Protein AF-A0A8J1LUS9-F1 (afdb_monomer)

Mean predicted aligned error: 12.95 Å

Structure (mmCIF, N/CA/C/O backbone):
data_AF-A0A8J1LUS9-F1
#
_entry.id   AF-A0A8J1LUS9-F1
#
loop_
_atom_site.group_PDB
_atom_site.id
_atom_site.type_symbol
_atom_site.label_atom_id
_atom_site.label_alt_id
_atom_site.label_comp_id
_atom_site.label_asym_id
_atom_site.label_entity_id
_atom_site.label_seq_id
_atom_site.pdbx_PDB_ins_code
_atom_site.Cartn_x
_atom_site.Cartn_y
_atom_site.Cartn_z
_atom_site.occupancy
_atom_site.B_iso_or_equiv
_atom_site.auth_seq_id
_atom_site.auth_comp_id
_atom_site.auth_asym_id
_atom_site.auth_atom_id
_atom_site.pdbx_PDB_model_num
ATOM 1 N N . MET A 1 1 ? -29.882 6.791 14.344 1.00 59.69 1 MET A N 1
ATOM 2 C CA . MET A 1 1 ? -29.012 5.901 15.148 1.00 59.69 1 MET A CA 1
ATOM 3 C C . MET A 1 1 ? -28.364 4.807 14.299 1.00 59.69 1 MET A C 1
ATOM 5 O O . MET A 1 1 ? -27.182 4.549 14.488 1.00 59.69 1 MET A O 1
ATOM 9 N N . ASP A 1 2 ? -29.056 4.250 13.299 1.00 71.81 2 ASP A N 1
ATOM 10 C CA . ASP A 1 2 ? -28.540 3.133 12.481 1.00 71.81 2 ASP A CA 1
ATOM 11 C C . ASP A 1 2 ? -27.271 3.409 11.671 1.00 71.81 2 ASP A C 1
ATOM 13 O O . ASP A 1 2 ? -26.492 2.497 11.416 1.00 71.81 2 ASP A O 1
ATOM 17 N N . ALA A 1 3 ? -27.039 4.645 11.221 1.00 77.94 3 ALA A N 1
ATOM 18 C CA . ALA A 1 3 ? -25.811 4.977 10.493 1.00 77.94 3 ALA A CA 1
ATOM 19 C C . ALA A 1 3 ? -24.575 4.925 11.409 1.00 77.94 3 ALA A C 1
ATOM 21 O O . ALA A 1 3 ? -23.560 4.349 11.032 1.00 77.94 3 ALA A O 1
ATOM 22 N N . THR A 1 4 ? -24.683 5.469 12.625 1.00 80.12 4 THR A N 1
ATOM 23 C CA . THR A 1 4 ? -23.595 5.492 13.613 1.00 80.12 4 THR A CA 1
ATOM 24 C C . THR A 1 4 ? -23.263 4.090 14.110 1.00 80.12 4 THR A C 1
ATOM 26 O O . THR A 1 4 ? -22.091 3.738 14.168 1.00 80.12 4 THR A O 1
ATOM 29 N N . LYS A 1 5 ? -24.285 3.267 14.395 1.00 80.81 5 LYS A N 1
ATOM 30 C CA . LYS A 1 5 ? -24.093 1.868 14.797 1.00 80.81 5 LYS A CA 1
ATOM 31 C C . LYS A 1 5 ? -23.415 1.055 13.691 1.00 80.81 5 LYS A C 1
ATOM 33 O O . LYS A 1 5 ? -22.387 0.448 13.938 1.00 80.81 5 LYS A O 1
ATOM 38 N N . ARG A 1 6 ? -23.904 1.141 12.447 1.00 85.19 6 ARG A N 1
ATOM 39 C CA . ARG A 1 6 ? -23.271 0.457 11.303 1.00 85.19 6 ARG A CA 1
ATOM 40 C C . ARG A 1 6 ? -21.826 0.895 11.072 1.00 85.19 6 ARG A C 1
ATOM 42 O O . ARG A 1 6 ? -20.990 0.066 10.730 1.00 85.19 6 ARG A O 1
ATOM 49 N N . ALA A 1 7 ? -21.532 2.186 11.234 1.00 83.25 7 ALA A N 1
ATOM 50 C CA . ALA A 1 7 ? -20.167 2.690 11.127 1.00 83.25 7 ALA A CA 1
ATOM 51 C C . ALA A 1 7 ? -19.270 2.125 12.239 1.00 83.25 7 ALA A C 1
ATOM 53 O O . ALA A 1 7 ? -18.147 1.720 11.957 1.00 83.25 7 ALA A O 1
ATOM 54 N N . TRP A 1 8 ? -19.777 2.058 13.473 1.00 84.62 8 TRP A N 1
ATOM 55 C CA . TRP A 1 8 ? -19.078 1.443 14.599 1.00 84.62 8 TRP A CA 1
ATOM 56 C C . TRP A 1 8 ? -18.818 -0.049 14.369 1.00 84.62 8 TRP A C 1
ATOM 58 O O . TRP A 1 8 ? -17.677 -0.487 14.472 1.00 84.62 8 TRP A O 1
ATOM 68 N N . ASP A 1 9 ? -19.832 -0.805 13.947 1.00 84.69 9 ASP A N 1
ATOM 69 C CA . ASP A 1 9 ? -19.708 -2.237 13.655 1.00 84.69 9 ASP A CA 1
ATOM 70 C C . ASP A 1 9 ? -18.669 -2.495 12.547 1.00 84.69 9 ASP A C 1
ATOM 72 O O . ASP A 1 9 ? -17.824 -3.383 12.669 1.00 84.69 9 ASP A O 1
ATOM 76 N N . ALA A 1 10 ? -18.667 -1.670 11.492 1.00 85.88 10 ALA A N 1
ATOM 77 C CA . ALA A 1 10 ? -17.653 -1.724 10.440 1.00 85.88 10 ALA A CA 1
ATOM 78 C C . ALA A 1 10 ? -16.244 -1.416 10.964 1.00 85.88 10 ALA A C 1
ATOM 80 O O . ALA A 1 10 ? -15.292 -2.071 10.544 1.00 85.88 10 ALA A O 1
ATOM 81 N N . ILE A 1 11 ? -16.094 -0.447 11.871 1.00 84.25 11 ILE A N 1
ATOM 82 C CA . ILE A 1 11 ? -14.807 -0.126 12.500 1.00 84.25 11 ILE A CA 1
ATOM 83 C C . ILE A 1 11 ? -14.311 -1.311 13.327 1.00 84.25 11 ILE A C 1
ATOM 85 O O . ILE A 1 11 ? -13.177 -1.731 13.124 1.00 84.25 11 ILE A O 1
ATOM 89 N N . VAL A 1 12 ? -15.151 -1.875 14.197 1.00 83.44 12 VAL A N 1
ATOM 90 C CA . VAL A 1 12 ? -14.809 -3.022 15.054 1.00 83.44 12 VAL A CA 1
ATOM 91 C C . VAL A 1 12 ? -14.412 -4.233 14.212 1.00 83.44 12 VAL A C 1
ATOM 93 O O . VAL A 1 12 ? -13.380 -4.856 14.462 1.00 83.44 12 VAL A O 1
ATOM 96 N N . GLN A 1 13 ? -15.176 -4.532 13.158 1.00 83.94 13 GLN A N 1
ATOM 97 C CA . GLN A 1 13 ? -14.844 -5.608 12.224 1.00 83.94 13 GLN A CA 1
ATOM 98 C C . GLN A 1 13 ? -13.511 -5.349 11.509 1.00 83.94 13 GLN A C 1
ATOM 100 O O . GLN A 1 13 ? -12.717 -6.269 11.304 1.00 83.94 13 GLN A O 1
ATOM 105 N N . PHE A 1 14 ? -13.269 -4.102 11.112 1.00 79.06 14 PHE A N 1
ATOM 106 C CA . PHE A 1 14 ? -12.084 -3.706 10.365 1.00 79.06 14 PHE A CA 1
ATOM 107 C C . PHE A 1 14 ? -10.811 -3.724 11.221 1.00 79.06 14 PHE A C 1
ATOM 109 O O . PHE A 1 14 ? -9.775 -4.186 10.746 1.00 79.06 14 PHE A O 1
ATOM 116 N N . THR A 1 15 ? -10.877 -3.266 12.472 1.00 77.00 15 THR A N 1
ATOM 117 C CA . THR A 1 15 ? -9.743 -3.266 13.412 1.00 77.00 15 THR A CA 1
ATOM 118 C C . THR A 1 15 ? -9.582 -4.589 14.157 1.00 77.00 15 THR A C 1
ATOM 120 O O . THR A 1 15 ? -8.563 -4.783 14.813 1.00 77.00 15 THR A O 1
ATOM 123 N N . LYS A 1 16 ? -10.565 -5.499 14.062 1.00 78.81 16 LYS A N 1
ATOM 124 C CA . LYS A 1 16 ? -10.665 -6.720 14.882 1.00 78.81 16 LYS A CA 1
ATOM 125 C C . LYS A 1 16 ? -10.553 -6.424 16.382 1.00 78.81 16 LYS A C 1
ATOM 127 O O . LYS A 1 16 ? -10.016 -7.234 17.134 1.00 78.81 16 LYS A O 1
ATOM 132 N N . ALA A 1 17 ? -11.007 -5.246 16.798 1.00 76.06 17 ALA A N 1
ATOM 133 C CA . ALA A 1 17 ? -10.900 -4.828 18.181 1.00 76.06 17 ALA A CA 1
ATOM 134 C C . ALA A 1 17 ? -11.888 -5.609 19.054 1.00 76.06 17 ALA A C 1
ATOM 136 O O . ALA A 1 17 ? -13.049 -5.787 18.681 1.00 76.06 17 ALA A O 1
ATOM 137 N N . ASP A 1 18 ? -11.433 -6.051 20.224 1.00 80.38 18 ASP A N 1
ATOM 138 C CA . ASP A 1 18 ? -12.325 -6.587 21.242 1.00 80.38 18 ASP A CA 1
ATOM 139 C C . ASP A 1 18 ? -13.003 -5.420 21.966 1.00 80.38 18 ASP A C 1
ATOM 141 O O . ASP A 1 18 ? -12.367 -4.648 22.672 1.00 80.38 18 ASP A O 1
ATOM 145 N N . VAL A 1 19 ? -14.305 -5.258 21.748 1.00 79.12 19 VAL A N 1
ATOM 146 C CA . VAL A 1 19 ? -15.121 -4.223 22.405 1.00 79.12 19 VAL A CA 1
ATOM 147 C C . VAL A 1 19 ? -15.983 -4.796 23.526 1.00 79.12 19 VAL A C 1
ATOM 149 O O . VAL A 1 19 ? -16.775 -4.073 24.123 1.00 79.12 19 VAL A O 1
ATOM 152 N N . THR A 1 20 ? -15.865 -6.094 23.826 1.00 79.19 20 THR A N 1
ATOM 153 C CA . THR A 1 20 ? -16.731 -6.754 24.813 1.00 79.19 20 THR A CA 1
ATOM 154 C C . THR A 1 20 ? -16.517 -6.224 26.227 1.00 79.19 20 THR A C 1
ATOM 156 O O . THR A 1 20 ? -17.469 -6.176 27.002 1.00 79.19 20 THR A O 1
ATOM 159 N N . LEU A 1 21 ? -15.303 -5.774 26.555 1.00 83.31 21 LEU A N 1
ATOM 160 C CA . LEU A 1 21 ? -14.929 -5.221 27.860 1.00 83.31 21 LEU A CA 1
ATOM 161 C C . LEU A 1 21 ? -14.535 -3.736 27.780 1.00 83.31 21 LEU A C 1
ATOM 163 O O . LEU A 1 21 ? -13.708 -3.267 28.566 1.00 83.31 21 LEU A O 1
ATOM 167 N N . SER A 1 22 ? -15.124 -2.984 26.843 1.00 85.62 22 SER A N 1
ATOM 168 C CA . SER A 1 22 ? -14.885 -1.540 26.760 1.00 85.62 22 SER A CA 1
ATOM 169 C C . SER A 1 22 ? -15.506 -0.801 27.963 1.00 85.62 22 SER A C 1
ATOM 171 O O . SER A 1 22 ? -16.661 -1.081 28.310 1.00 85.62 22 SER A O 1
ATOM 173 N N . PRO A 1 23 ? -14.797 0.168 28.582 1.00 84.62 23 PRO A N 1
ATOM 174 C CA . PRO A 1 23 ? -15.299 1.003 29.678 1.00 84.62 23 PRO A CA 1
ATOM 175 C C . PRO A 1 23 ? -16.643 1.683 29.397 1.00 84.62 23 PRO A C 1
ATOM 177 O O . PRO A 1 23 ? -17.465 1.839 30.305 1.00 84.62 23 PRO A O 1
ATOM 180 N N . ASP A 1 24 ? -16.877 2.086 28.149 1.00 83.81 24 ASP A N 1
ATOM 181 C CA . ASP A 1 24 ? -18.085 2.805 27.739 1.00 83.81 24 ASP A CA 1
ATOM 182 C C . ASP A 1 24 ? -19.194 1.880 27.222 1.00 83.81 24 ASP A C 1
ATOM 184 O O . ASP A 1 24 ? -20.262 2.356 26.821 1.00 83.81 24 ASP A O 1
ATOM 188 N N . SER A 1 25 ? -18.981 0.560 27.283 1.00 85.88 25 SER A N 1
ATOM 189 C CA . SER A 1 25 ? -19.985 -0.426 26.894 1.00 85.88 25 SER A CA 1
ATOM 190 C C . SER A 1 25 ? -21.266 -0.238 27.702 1.00 85.88 25 SER A C 1
ATOM 192 O O . SER A 1 25 ? -21.204 -0.161 28.938 1.00 85.88 25 SER A O 1
ATOM 194 N N . PRO A 1 26 ? -22.438 -0.191 27.043 1.00 85.69 26 PRO A N 1
ATOM 195 C CA . PRO A 1 26 ? -23.699 -0.105 27.752 1.00 85.69 26 PRO A CA 1
ATOM 196 C C . PRO A 1 26 ? -23.903 -1.377 28.579 1.00 85.69 26 PRO A C 1
ATOM 198 O O . PRO A 1 26 ? -23.751 -2.486 28.066 1.00 85.69 26 PRO A O 1
ATOM 201 N N . LEU A 1 27 ? -24.248 -1.213 29.856 1.00 83.50 27 LEU A N 1
ATOM 202 C CA . LEU A 1 27 ? -24.611 -2.326 30.741 1.00 83.50 27 LEU A CA 1
ATOM 203 C C . LEU A 1 27 ? -25.922 -2.973 30.297 1.00 83.50 27 LEU A C 1
ATOM 205 O O . LEU A 1 27 ? -26.060 -4.192 30.324 1.00 83.50 27 LEU A O 1
ATOM 209 N N . TRP A 1 28 ? -26.871 -2.142 29.870 1.00 85.12 28 TRP A N 1
ATOM 210 C CA . TRP A 1 28 ? -28.236 -2.549 29.570 1.00 85.12 28 TRP A CA 1
ATOM 211 C C . TRP A 1 28 ? -28.490 -2.619 28.067 1.00 85.12 28 TRP A C 1
ATOM 213 O O . TRP A 1 28 ? -27.982 -1.796 27.305 1.00 85.12 28 TRP A O 1
ATOM 223 N N . GLY A 1 29 ? -29.296 -3.593 27.635 1.00 76.88 29 GLY A N 1
ATOM 224 C CA . GLY A 1 29 ? -29.635 -3.780 26.217 1.00 76.88 29 GLY A CA 1
ATOM 225 C C . GLY A 1 29 ? -28.454 -4.209 25.336 1.00 76.88 29 GLY A C 1
ATOM 226 O O . GLY A 1 29 ? -28.536 -4.129 24.110 1.00 76.88 29 GLY A O 1
ATOM 227 N N . ASN A 1 30 ? -27.351 -4.650 25.945 1.00 82.44 30 ASN A N 1
ATOM 228 C CA . ASN A 1 30 ? -26.169 -5.134 25.247 1.00 82.44 30 ASN A CA 1
ATOM 229 C C . ASN A 1 30 ? -26.265 -6.647 25.035 1.00 82.44 30 ASN A C 1
ATOM 231 O O . ASN A 1 30 ? -26.251 -7.417 25.994 1.00 82.44 30 ASN A O 1
ATOM 235 N N . SER A 1 31 ? -26.313 -7.081 23.774 1.00 80.44 31 SER A N 1
ATOM 236 C CA . SER A 1 31 ? -26.378 -8.504 23.415 1.00 80.44 31 SER A CA 1
ATOM 237 C C . SER A 1 31 ? -25.161 -9.305 23.880 1.00 80.44 31 SER A C 1
ATOM 239 O O . SER A 1 31 ? -25.257 -10.521 24.017 1.00 80.44 31 SER A O 1
ATOM 241 N N . ASN A 1 32 ? -24.031 -8.642 24.146 1.00 80.62 32 ASN A N 1
ATOM 242 C CA . ASN A 1 32 ? -22.828 -9.295 24.660 1.00 80.62 32 ASN A CA 1
ATOM 243 C C . ASN A 1 32 ? -22.950 -9.663 26.150 1.00 80.62 32 ASN A C 1
ATOM 245 O O . ASN A 1 32 ? -22.183 -10.491 26.633 1.00 80.62 32 ASN A O 1
ATOM 249 N N . TYR A 1 33 ? -23.912 -9.082 26.880 1.00 85.94 33 TYR A N 1
ATOM 250 C CA . TYR A 1 33 ? -24.111 -9.302 28.314 1.00 85.94 33 TYR A CA 1
ATOM 251 C C . TYR A 1 33 ? -25.443 -10.001 28.586 1.00 85.94 33 TYR A C 1
ATOM 253 O O . TYR A 1 33 ? -26.389 -9.396 29.085 1.00 85.94 33 TYR A O 1
ATOM 261 N N . SER A 1 34 ? -25.527 -11.290 28.252 1.00 82.19 34 SER A N 1
ATOM 262 C CA . SER A 1 34 ? -26.765 -12.081 28.360 1.00 82.19 34 SER A CA 1
ATOM 263 C C . SER A 1 34 ? -27.457 -12.008 29.732 1.00 82.19 34 SER A C 1
ATOM 265 O O . SER A 1 34 ? -28.677 -11.865 29.783 1.00 82.19 34 SER A O 1
ATOM 267 N N . HIS A 1 35 ? -26.703 -12.022 30.839 1.00 83.62 35 HIS A N 1
ATOM 268 C CA . HIS A 1 35 ? -27.275 -11.947 32.187 1.00 83.62 35 HIS A CA 1
ATOM 269 C C . HIS A 1 35 ? -27.828 -10.552 32.512 1.00 83.62 35 HIS A C 1
ATOM 271 O O . HIS A 1 35 ? -28.865 -10.441 33.159 1.00 83.62 35 HIS A O 1
ATOM 277 N N . LEU A 1 36 ? -27.173 -9.489 32.033 1.00 81.62 36 LEU A N 1
ATOM 278 C CA . LEU A 1 36 ? -27.631 -8.106 32.220 1.00 81.62 36 LEU A CA 1
ATOM 279 C C . LEU A 1 36 ? -28.776 -7.740 31.263 1.00 81.62 36 LEU A C 1
ATOM 281 O O . LEU A 1 36 ? -29.643 -6.947 31.615 1.00 81.62 36 LEU A O 1
ATOM 285 N N . ALA A 1 37 ? -28.808 -8.336 30.070 1.00 79.38 37 ALA A N 1
ATOM 286 C CA . ALA A 1 37 ? -29.868 -8.139 29.084 1.00 79.38 37 ALA A CA 1
ATOM 287 C C . ALA A 1 37 ? -31.195 -8.800 29.493 1.00 79.38 37 ALA A C 1
ATOM 289 O O . ALA A 1 37 ? -32.254 -8.327 29.091 1.00 79.38 37 ALA A O 1
ATOM 290 N N . ALA A 1 38 ? -31.146 -9.867 30.296 1.00 78.44 38 ALA A N 1
ATOM 291 C CA . ALA A 1 38 ? -32.328 -10.554 30.818 1.00 78.44 38 ALA A CA 1
ATOM 292 C C . ALA A 1 38 ? -33.000 -9.823 31.999 1.00 78.44 38 ALA A C 1
ATOM 294 O O . ALA A 1 38 ? -34.052 -10.253 32.472 1.00 78.44 38 ALA A O 1
ATOM 295 N N . PHE A 1 39 ? -32.398 -8.741 32.500 1.00 80.31 39 PHE A N 1
ATOM 296 C CA . PHE A 1 39 ? -32.913 -7.999 33.644 1.00 80.31 39 PHE A CA 1
ATOM 297 C C . PHE A 1 39 ? -34.106 -7.111 33.254 1.00 80.31 39 PHE A C 1
ATOM 299 O O . PHE A 1 39 ? -34.058 -6.404 32.251 1.00 80.31 39 PHE A O 1
ATOM 306 N N . SER A 1 40 ? -35.179 -7.129 34.049 1.00 73.50 40 SER A N 1
ATOM 307 C CA . SER A 1 40 ? -36.450 -6.466 33.716 1.00 73.50 40 SER A CA 1
ATOM 308 C C . SER A 1 40 ? -36.546 -5.004 34.165 1.00 73.50 40 SER A C 1
ATOM 310 O O . SER A 1 40 ? -37.243 -4.224 33.528 1.00 73.50 40 SER A O 1
ATOM 312 N N . GLU A 1 41 ? -35.849 -4.594 35.230 1.00 76.94 41 GLU A N 1
ATOM 313 C CA . GLU A 1 41 ? -35.962 -3.236 35.802 1.00 76.94 41 GLU A CA 1
ATOM 314 C C . GLU A 1 41 ? -34.909 -2.258 35.246 1.00 76.94 41 GLU A C 1
ATOM 316 O O . GLU A 1 41 ? -34.357 -1.435 35.975 1.00 76.94 41 GLU A O 1
ATOM 321 N N . VAL A 1 42 ? -34.582 -2.355 33.955 1.00 77.69 42 VAL A N 1
ATOM 322 C CA . VAL A 1 42 ? -33.535 -1.531 33.318 1.00 77.69 42 VAL A CA 1
ATOM 323 C C . VAL A 1 42 ? -33.824 -0.031 33.433 1.00 77.69 42 VAL A C 1
ATOM 325 O O . VAL A 1 42 ? -32.908 0.746 33.703 1.00 77.69 42 VAL A O 1
ATOM 328 N N . GLU A 1 43 ? -35.083 0.374 33.260 1.00 76.94 43 GLU A N 1
ATOM 329 C CA . GLU A 1 43 ? -35.505 1.782 33.265 1.00 76.94 43 GLU A CA 1
ATOM 330 C C . GLU A 1 43 ? -35.106 2.476 34.572 1.00 76.94 43 GLU A C 1
ATOM 332 O O . GLU A 1 43 ? -34.393 3.481 34.544 1.00 76.94 43 GLU A O 1
ATOM 337 N N . THR A 1 44 ? -35.406 1.847 35.709 1.00 77.06 44 THR A N 1
ATOM 338 C CA . THR A 1 44 ? -35.064 2.332 37.050 1.00 77.06 44 THR A CA 1
ATOM 339 C C . THR A 1 44 ? -33.561 2.594 37.206 1.00 77.06 44 THR A C 1
ATOM 341 O O . THR A 1 44 ? -33.145 3.627 37.726 1.00 77.06 44 THR A O 1
ATOM 344 N N . TRP A 1 45 ? -32.705 1.689 36.720 1.00 76.56 45 TRP A N 1
ATOM 345 C CA . TRP A 1 45 ? -31.249 1.857 36.816 1.00 76.56 45 TRP A CA 1
ATOM 346 C C . TRP A 1 45 ? -30.687 2.872 35.825 1.00 76.56 45 TRP A C 1
ATOM 348 O O . TRP A 1 45 ? -29.700 3.549 36.124 1.00 76.56 45 TRP A O 1
ATOM 358 N N . THR A 1 46 ? -31.320 3.017 34.662 1.00 78.50 46 THR A N 1
ATOM 359 C CA . THR A 1 46 ? -30.952 4.067 33.711 1.00 78.50 46 THR A CA 1
ATOM 360 C C . THR A 1 46 ? -31.336 5.463 34.197 1.00 78.50 46 THR A C 1
ATOM 362 O O . THR A 1 46 ? -30.570 6.400 33.942 1.00 78.50 46 THR A O 1
ATOM 365 N N . GLU A 1 47 ? -32.450 5.602 34.926 1.00 78.50 47 GLU A N 1
ATOM 366 C CA . GLU A 1 47 ? -32.856 6.832 35.625 1.00 78.50 47 GLU A CA 1
ATOM 367 C C . GLU A 1 47 ? -31.870 7.187 36.738 1.00 78.50 47 GLU A C 1
ATOM 369 O O . GLU A 1 47 ? -31.476 8.343 36.878 1.00 78.50 47 GLU A O 1
ATOM 374 N N . PHE A 1 48 ? -31.364 6.174 37.442 1.00 74.50 48 PHE A N 1
ATOM 375 C CA . PHE A 1 48 ? -30.267 6.306 38.402 1.00 74.50 48 PHE A CA 1
ATOM 376 C C . PHE A 1 48 ? -28.910 6.654 37.781 1.00 74.50 48 PHE A C 1
ATOM 378 O O . PHE A 1 48 ? -27.942 6.877 38.504 1.00 74.50 48 PHE A O 1
ATOM 385 N N . GLY A 1 49 ? -28.812 6.719 36.452 1.00 76.88 49 GLY A N 1
ATOM 386 C CA . GLY A 1 49 ? -27.591 7.108 35.751 1.00 76.88 49 GLY A CA 1
ATOM 387 C C . GLY A 1 49 ? -26.567 5.983 35.586 1.00 76.88 49 GLY A C 1
ATOM 388 O O 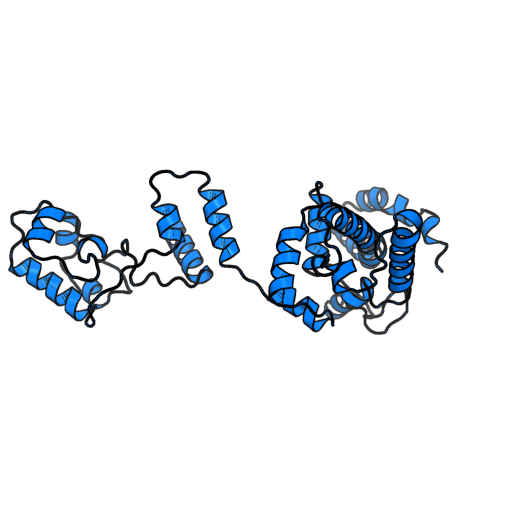. GLY A 1 49 ? -25.497 6.228 35.020 1.00 76.88 49 GLY A O 1
ATOM 389 N N . LEU A 1 50 ? -26.892 4.754 36.006 1.00 82.44 50 LEU A N 1
ATOM 390 C CA . LEU A 1 50 ? -26.046 3.587 35.792 1.00 82.44 50 LEU A CA 1
ATOM 391 C C . LEU A 1 50 ? -26.264 3.069 34.370 1.00 82.44 50 LEU A C 1
ATOM 393 O O . LEU A 1 50 ? -27.294 2.476 34.064 1.00 82.44 50 LEU A O 1
ATOM 397 N N . LYS A 1 51 ? -25.315 3.336 33.475 1.00 84.44 51 LYS A N 1
ATOM 398 C CA . LYS A 1 51 ? -25.440 3.052 32.038 1.00 84.44 51 LYS A CA 1
ATOM 399 C C . LYS A 1 51 ? -24.247 2.299 31.466 1.00 84.44 51 LYS A C 1
ATOM 401 O O . LYS A 1 51 ? -24.431 1.587 30.486 1.00 84.44 51 LYS A O 1
ATOM 406 N N . ARG A 1 52 ? -23.049 2.455 32.035 1.00 86.69 52 ARG A N 1
ATOM 407 C CA . ARG A 1 52 ? -21.784 1.990 31.447 1.00 86.69 52 ARG A CA 1
ATOM 408 C C . ARG A 1 52 ? -21.014 1.068 32.378 1.00 86.69 52 ARG A C 1
ATOM 410 O O . ARG A 1 52 ? -21.056 1.242 33.594 1.00 86.69 52 ARG A O 1
ATOM 417 N N . LEU A 1 53 ? -20.254 0.143 31.800 1.00 84.94 53 LEU A N 1
ATOM 418 C CA . LEU A 1 53 ? -19.480 -0.849 32.548 1.00 84.94 53 LEU A CA 1
ATOM 419 C C . LEU A 1 53 ? -18.432 -0.216 33.487 1.00 84.94 53 LEU A C 1
ATOM 421 O O . LEU A 1 53 ? -18.278 -0.661 34.625 1.00 84.94 53 LEU A O 1
ATOM 425 N N . SER A 1 54 ? -17.788 0.875 33.063 1.00 83.69 54 SER A N 1
ATOM 426 C CA . SER A 1 54 ? -16.839 1.659 33.878 1.00 83.69 54 SER A CA 1
ATOM 427 C C . SER A 1 54 ? -17.427 2.275 35.148 1.00 83.69 54 SER A C 1
ATOM 429 O O . SER A 1 54 ? -16.690 2.604 36.070 1.00 83.69 54 SER A O 1
ATOM 431 N N . GLN A 1 55 ? -18.750 2.436 35.225 1.00 83.44 55 GLN A N 1
ATOM 432 C CA . GLN A 1 55 ? -19.409 2.957 36.426 1.00 83.44 55 GLN A CA 1
ATOM 433 C C . GLN A 1 55 ? -19.599 1.882 37.502 1.00 83.44 55 GLN A C 1
ATOM 435 O O . GLN A 1 55 ? -19.955 2.210 38.631 1.00 83.44 55 GLN A O 1
ATOM 440 N N . VAL A 1 56 ? -19.404 0.610 37.145 1.00 84.25 56 VAL A N 1
ATOM 441 C CA . VAL A 1 56 ? -19.571 -0.555 38.024 1.00 84.25 56 VAL A CA 1
ATOM 442 C C . VAL A 1 56 ? -18.223 -1.172 38.380 1.00 84.25 56 VAL A C 1
ATOM 444 O O . VAL A 1 56 ? -18.043 -1.639 39.505 1.00 84.25 56 VAL A O 1
ATOM 447 N N . TYR A 1 57 ? -17.274 -1.139 37.445 1.00 83.56 57 TYR A N 1
ATOM 448 C CA . TYR A 1 57 ? -15.935 -1.684 37.612 1.00 83.56 57 TYR A CA 1
ATOM 449 C C . TYR A 1 57 ? -14.865 -0.603 37.471 1.00 83.56 57 TYR A C 1
ATOM 451 O O . TYR A 1 57 ? -14.852 0.146 36.498 1.00 83.56 57 TYR A O 1
ATOM 459 N N . THR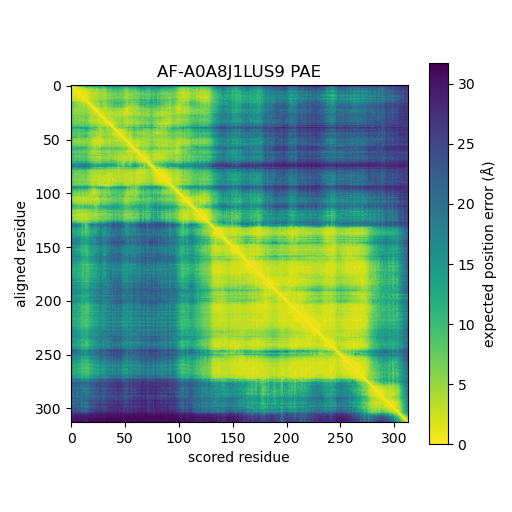 A 1 58 ? -13.908 -0.589 38.399 1.00 80.38 58 THR A N 1
ATOM 460 C CA . THR A 1 58 ? -12.646 0.163 38.285 1.00 80.38 58 THR A CA 1
ATOM 461 C C . THR A 1 58 ? -11.493 -0.749 38.697 1.00 80.38 58 THR A C 1
ATOM 463 O O . THR A 1 58 ? -11.626 -1.524 39.648 1.00 80.38 58 THR A O 1
ATOM 466 N N . ASP A 1 59 ? -10.385 -0.709 37.953 1.00 73.62 59 ASP A N 1
ATOM 467 C CA . ASP A 1 59 ? -9.181 -1.526 38.192 1.00 73.62 59 ASP A CA 1
ATOM 468 C C . ASP A 1 59 ? -9.465 -3.034 38.350 1.00 73.62 59 ASP A C 1
ATOM 470 O O . ASP A 1 59 ? -8.808 -3.759 39.095 1.00 73.62 59 ASP A O 1
ATOM 474 N N . GLY A 1 60 ? -10.491 -3.517 37.645 1.00 76.56 60 GLY A N 1
ATOM 475 C CA . GLY A 1 60 ? -10.928 -4.912 37.659 1.00 76.56 60 GLY A CA 1
ATOM 476 C C . GLY A 1 60 ? -11.661 -5.379 38.905 1.00 76.56 60 GLY A C 1
ATOM 477 O O . GLY A 1 60 ? -11.914 -6.578 39.036 1.00 76.56 60 GLY A O 1
ATOM 478 N N . THR A 1 61 ? -12.071 -4.447 39.763 1.00 82.88 61 THR A N 1
ATOM 479 C CA . THR A 1 61 ? -12.888 -4.710 40.949 1.00 82.88 61 THR A CA 1
ATOM 480 C C . THR A 1 61 ? -14.276 -4.094 40.811 1.00 82.88 61 THR A C 1
ATOM 482 O O . THR A 1 61 ? -14.428 -2.994 40.277 1.00 82.88 61 THR A O 1
ATOM 485 N N . PHE A 1 62 ? -15.295 -4.818 41.279 1.00 85.38 62 PHE A N 1
ATOM 486 C CA . PHE A 1 62 ? -16.660 -4.306 41.370 1.00 85.38 62 PHE A CA 1
ATOM 487 C C . PHE A 1 62 ? -16.747 -3.284 42.509 1.00 85.38 62 PHE A C 1
ATOM 489 O O . PHE A 1 62 ? -16.229 -3.518 43.605 1.00 85.38 62 PHE A O 1
ATOM 496 N N . HIS A 1 63 ? -17.392 -2.147 42.268 1.00 85.00 63 HIS A N 1
ATOM 497 C CA . HIS A 1 63 ? -17.498 -1.089 43.264 1.00 85.00 63 HIS A CA 1
ATOM 498 C C . HIS A 1 63 ? -18.309 -1.506 44.490 1.00 85.00 63 HIS A C 1
ATOM 500 O O . HIS A 1 63 ? -19.388 -2.082 44.392 1.00 85.00 63 HIS A O 1
ATOM 506 N N . THR A 1 64 ? -17.823 -1.122 45.669 1.00 85.75 64 THR A N 1
ATOM 507 C CA . THR A 1 64 ? -18.565 -1.297 46.918 1.00 85.75 64 THR A CA 1
ATOM 508 C C . THR A 1 64 ? -19.799 -0.392 46.961 1.00 85.75 64 THR A C 1
ATOM 510 O O . THR A 1 64 ? -19.844 0.665 46.324 1.00 85.75 64 THR A O 1
ATOM 513 N N . LEU A 1 65 ? -20.798 -0.770 47.763 1.00 83.69 65 LEU A N 1
ATOM 514 C CA . LEU A 1 65 ? -22.033 -0.001 47.940 1.00 83.69 65 LEU A CA 1
ATOM 515 C C . LEU A 1 65 ? -21.793 1.494 48.257 1.00 83.69 65 LEU A C 1
ATOM 517 O O . LEU A 1 65 ? -22.411 2.330 47.595 1.00 83.69 65 LEU A O 1
ATOM 521 N N . PRO A 1 66 ? -20.882 1.884 49.179 1.00 84.00 66 PRO A N 1
ATOM 522 C CA . PRO A 1 66 ? -20.602 3.299 49.437 1.00 84.00 66 PRO A CA 1
ATOM 523 C C . PRO A 1 66 ? -20.067 4.036 48.205 1.00 84.00 66 PRO A C 1
ATOM 525 O O . PRO A 1 66 ? -20.426 5.189 47.965 1.00 84.00 66 PRO A O 1
ATOM 528 N N . LYS A 1 67 ? -19.239 3.363 47.395 1.00 84.06 67 LYS A N 1
ATOM 529 C CA . LYS A 1 67 ? -18.656 3.945 46.185 1.00 84.06 67 LYS A CA 1
ATOM 530 C C . LYS A 1 67 ? -19.709 4.142 45.096 1.00 84.06 67 LYS A C 1
ATOM 532 O O . LYS A 1 67 ? -19.732 5.201 44.476 1.00 84.06 67 LYS A O 1
ATOM 537 N N . LEU A 1 68 ? -20.614 3.178 44.914 1.00 82.12 68 LEU A N 1
ATOM 538 C CA . LEU A 1 68 ? -21.741 3.312 43.985 1.00 82.12 68 LEU A CA 1
ATOM 539 C C . LEU A 1 68 ? -22.714 4.419 44.408 1.00 82.12 68 LEU A C 1
ATOM 541 O O . LEU A 1 68 ? -23.121 5.209 43.561 1.00 82.12 68 LEU A O 1
ATOM 545 N N . ARG A 1 69 ? -23.031 4.542 45.706 1.00 83.50 69 ARG A N 1
ATOM 546 C CA . ARG A 1 69 ? -23.865 5.647 46.222 1.00 83.50 69 ARG A CA 1
ATOM 547 C C . ARG A 1 69 ? -23.267 7.014 45.894 1.00 83.50 69 ARG A C 1
ATOM 549 O O . ARG A 1 69 ? -23.988 7.908 45.457 1.00 83.50 69 ARG A O 1
ATOM 556 N N . GLN A 1 70 ? -21.950 7.156 46.061 1.00 82.81 70 GLN A N 1
ATOM 557 C CA . GLN A 1 70 ? -21.226 8.381 45.722 1.00 82.81 70 GLN A CA 1
ATOM 558 C C . GLN A 1 70 ? -21.228 8.656 44.209 1.00 82.81 70 GLN A C 1
ATOM 560 O O . GLN A 1 70 ? -21.491 9.783 43.801 1.00 82.81 70 GLN A O 1
ATOM 565 N N . LEU A 1 71 ? -20.946 7.645 43.378 1.00 77.56 71 LEU A N 1
ATOM 566 C CA . LEU A 1 71 ? -20.855 7.790 41.917 1.00 77.56 71 LEU A CA 1
ATOM 567 C C . LEU A 1 71 ? -22.203 8.103 41.261 1.00 77.56 71 LEU A C 1
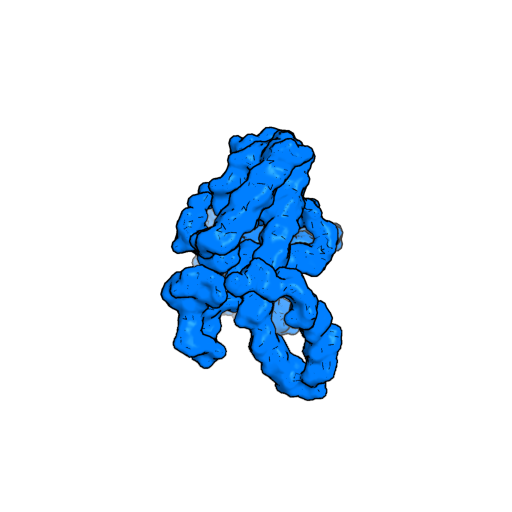ATOM 569 O O . LEU A 1 71 ? -22.256 8.879 40.310 1.00 77.56 71 LEU A O 1
ATOM 573 N N . LEU A 1 72 ? -23.284 7.512 41.769 1.00 73.31 72 LEU A N 1
ATOM 574 C CA . LEU A 1 72 ? -24.631 7.702 41.235 1.00 73.31 72 LEU A CA 1
ATOM 575 C C . LEU A 1 72 ? -25.364 8.886 41.879 1.00 73.31 72 LEU A C 1
ATOM 577 O O . LEU A 1 72 ? -26.452 9.228 41.438 1.00 73.31 72 LEU A O 1
ATOM 581 N N . SER A 1 73 ? -24.781 9.528 42.900 1.00 71.06 73 SER A N 1
ATOM 582 C CA . SER A 1 73 ? -25.454 10.558 43.711 1.00 71.06 73 SER A CA 1
ATOM 583 C C . SER A 1 73 ? -26.788 10.072 44.307 1.00 71.06 73 SER A C 1
ATOM 585 O O . SER A 1 73 ? -27.753 10.827 44.391 1.00 71.06 73 SER A O 1
ATOM 587 N N . LEU A 1 74 ? -26.845 8.798 44.722 1.00 69.06 74 LEU A N 1
ATOM 588 C CA . LEU A 1 74 ? -28.047 8.135 45.247 1.00 69.06 74 LEU A CA 1
ATOM 589 C C . LEU A 1 74 ? -27.796 7.590 46.656 1.00 69.06 74 LEU A C 1
ATOM 591 O O . LEU A 1 74 ? -27.384 6.435 46.804 1.00 69.06 74 LEU A O 1
ATOM 595 N N . PRO A 1 75 ? -28.035 8.390 47.707 1.00 61.84 75 PRO A N 1
ATOM 596 C CA . PRO A 1 75 ? -27.829 7.950 49.085 1.00 61.84 75 PRO A CA 1
ATOM 597 C C . PRO A 1 75 ? -28.757 6.787 49.483 1.00 61.84 75 PRO A C 1
ATOM 599 O O . PRO A 1 75 ? -28.325 5.904 50.225 1.00 61.84 75 PRO A O 1
ATOM 602 N N . ASP A 1 76 ? -29.960 6.711 48.903 1.00 65.31 76 ASP A N 1
ATOM 603 C CA . ASP A 1 76 ? -30.989 5.705 49.221 1.00 65.31 76 ASP A CA 1
ATOM 604 C C . ASP A 1 76 ? -30.889 4.413 48.394 1.00 65.31 76 ASP A C 1
ATOM 606 O O . ASP A 1 76 ? -31.842 3.632 48.312 1.00 65.31 76 ASP A O 1
ATOM 610 N N . LEU A 1 77 ? -29.740 4.142 47.761 1.00 73.12 77 LEU A N 1
ATOM 611 C CA . LEU A 1 77 ? -29.539 2.857 47.096 1.00 73.12 77 LEU A CA 1
ATOM 612 C C . LEU A 1 77 ? -29.621 1.730 48.140 1.00 73.12 77 LEU A C 1
ATOM 614 O O . LEU A 1 77 ? -28.703 1.549 48.949 1.00 73.12 77 LEU A O 1
ATOM 618 N N . SER A 1 78 ? -30.738 0.998 48.130 1.00 78.31 78 SER A N 1
ATOM 619 C CA . SER A 1 78 ? -30.969 -0.125 49.042 1.00 78.31 78 SER A CA 1
ATOM 620 C C . SER A 1 78 ? -29.907 -1.212 48.860 1.00 78.31 78 SER A C 1
ATOM 622 O O . SER A 1 78 ? -29.451 -1.471 47.742 1.00 78.31 78 SER A O 1
ATOM 624 N N . GLU A 1 79 ? -29.552 -1.895 49.948 1.00 82.75 79 GLU A N 1
ATOM 625 C CA . GLU A 1 79 ? -28.648 -3.051 49.891 1.00 82.75 79 GLU A CA 1
ATOM 626 C C . GLU A 1 79 ? -29.186 -4.155 48.977 1.00 82.75 79 GLU A C 1
ATOM 628 O O . GLU A 1 79 ? -28.421 -4.797 48.263 1.00 82.75 79 GLU A O 1
ATOM 633 N N . PHE A 1 80 ? -30.510 -4.324 48.928 1.00 82.00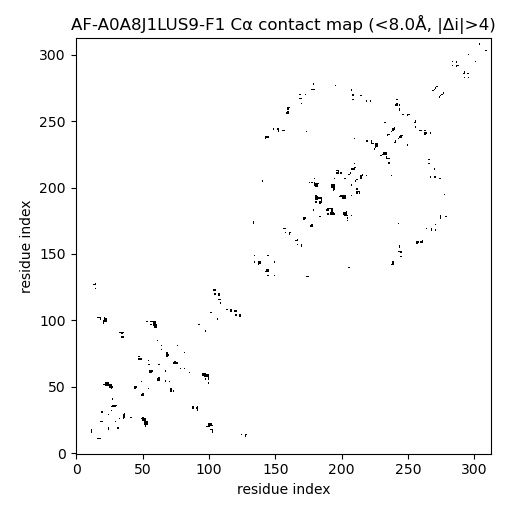 80 PHE A N 1
ATOM 634 C CA . PHE A 1 80 ? -31.164 -5.271 48.030 1.00 82.00 80 PHE A CA 1
ATOM 635 C C . PHE A 1 80 ? -30.822 -4.995 46.559 1.00 82.00 80 PHE A C 1
ATOM 637 O O . PHE A 1 80 ? -30.364 -5.889 45.852 1.00 82.00 80 PHE A O 1
ATOM 644 N N . ARG A 1 81 ? -30.959 -3.740 46.116 1.00 80.62 81 ARG A N 1
ATOM 645 C CA . ARG A 1 81 ? -30.638 -3.324 44.741 1.00 80.62 81 ARG A CA 1
ATOM 646 C C . ARG A 1 81 ? -29.161 -3.491 44.406 1.00 80.62 81 ARG A C 1
ATOM 648 O O . ARG A 1 81 ? -28.811 -3.941 43.318 1.00 80.62 81 ARG A O 1
ATOM 655 N N . TYR A 1 82 ? -28.288 -3.176 45.355 1.00 85.38 82 TYR A N 1
ATOM 656 C CA . TYR A 1 82 ? -26.860 -3.437 45.205 1.00 85.38 82 TYR A CA 1
ATOM 657 C C . TYR A 1 82 ? -26.563 -4.929 45.020 1.00 85.38 82 TYR A C 1
ATOM 659 O O . TYR A 1 82 ? -25.828 -5.299 44.105 1.00 85.38 82 TYR A O 1
ATOM 667 N N . ASN A 1 83 ? -27.181 -5.788 45.832 1.00 85.25 83 ASN A N 1
ATOM 668 C CA . ASN A 1 83 ? -27.010 -7.234 45.732 1.00 85.25 83 ASN A CA 1
ATOM 669 C C . ASN A 1 83 ? -27.528 -7.787 44.397 1.00 85.25 83 ASN A C 1
ATOM 671 O O . ASN A 1 83 ? -26.896 -8.681 43.843 1.00 85.25 83 ASN A O 1
ATOM 675 N N . GLN A 1 84 ? -28.612 -7.230 43.843 1.00 85.88 84 GLN A N 1
ATOM 676 C CA . GLN A 1 84 ? -29.109 -7.607 42.514 1.00 85.88 84 GLN A CA 1
ATOM 677 C C . GLN A 1 84 ? -28.048 -7.381 41.428 1.00 85.88 84 GLN A C 1
ATOM 679 O O . GLN A 1 84 ? -27.706 -8.315 40.705 1.00 85.88 84 GLN A O 1
ATOM 684 N N . ILE A 1 85 ? -27.478 -6.174 41.331 1.00 84.88 85 ILE A N 1
ATOM 685 C CA . ILE A 1 85 ? -26.449 -5.885 40.317 1.00 84.88 85 ILE A CA 1
ATOM 686 C C . ILE A 1 85 ? -25.165 -6.656 40.586 1.00 84.88 85 ILE A C 1
ATOM 688 O O . ILE A 1 85 ? -24.591 -7.215 39.656 1.00 84.88 85 ILE A O 1
ATOM 692 N N . SER A 1 86 ? -24.728 -6.727 41.842 1.00 87.12 86 SER A N 1
ATOM 693 C CA . SER A 1 86 ? -23.538 -7.491 42.221 1.00 87.12 86 SER A CA 1
ATOM 694 C C . SER A 1 86 ? -23.662 -8.958 41.793 1.00 87.12 86 SER A C 1
ATOM 696 O O . SER A 1 86 ? -22.734 -9.518 41.205 1.00 87.12 86 SER A O 1
ATOM 698 N N . HIS A 1 87 ? -24.839 -9.561 41.989 1.00 87.38 87 HIS A N 1
ATOM 699 C CA . HIS A 1 87 ? -25.125 -10.926 41.560 1.00 87.38 87 HIS A CA 1
ATOM 700 C C . HIS A 1 87 ? -25.089 -11.075 40.033 1.00 87.38 87 HIS A C 1
ATOM 702 O O . HIS A 1 87 ? -24.414 -11.969 39.524 1.00 87.38 87 HIS A O 1
ATOM 708 N N . LEU A 1 88 ? -25.755 -10.182 39.294 1.00 84.75 88 LEU A N 1
ATOM 709 C CA . LEU A 1 88 ? -25.774 -10.207 37.827 1.00 84.75 88 LEU A CA 1
ATOM 710 C C . LEU A 1 88 ? -24.379 -10.021 37.223 1.00 84.75 88 LEU A C 1
ATOM 712 O O . LEU A 1 88 ? -24.008 -10.728 36.290 1.00 84.75 88 LEU A O 1
ATOM 716 N N . CYS A 1 89 ? -23.589 -9.100 37.772 1.00 85.69 89 CYS A N 1
ATOM 717 C CA . CYS A 1 89 ? -22.217 -8.865 37.344 1.00 85.69 89 CYS A CA 1
ATOM 718 C C . CYS A 1 89 ? -21.304 -10.049 37.686 1.00 85.69 89 CYS A C 1
ATOM 720 O O . CYS A 1 89 ? -20.482 -10.428 36.858 1.00 85.69 89 CYS A O 1
ATOM 722 N N . SER A 1 90 ? -21.492 -10.690 38.843 1.00 85.94 90 SER A N 1
ATOM 723 C CA . SER A 1 90 ? -20.751 -11.905 39.215 1.00 85.94 90 SER A CA 1
ATOM 724 C C . SER A 1 90 ? -21.102 -13.098 38.322 1.00 85.94 90 SER A C 1
ATOM 726 O O . SER A 1 90 ? -20.221 -13.875 37.966 1.00 85.94 90 SER A O 1
ATOM 728 N N . ALA A 1 91 ? -22.370 -13.229 37.920 1.00 86.31 91 ALA A N 1
ATOM 729 C CA . ALA A 1 91 ? -22.808 -14.252 36.972 1.00 86.31 91 ALA A CA 1
ATOM 730 C C . ALA A 1 91 ? -22.265 -13.993 35.555 1.00 86.31 91 ALA A C 1
ATOM 732 O O . ALA A 1 91 ? -21.825 -14.919 34.881 1.00 86.31 91 ALA A O 1
ATOM 733 N N . GLN A 1 92 ? -22.254 -12.729 35.118 1.00 85.62 92 GLN A N 1
ATOM 734 C CA . GLN A 1 92 ? -21.754 -12.335 33.799 1.00 85.62 92 GLN A CA 1
ATOM 735 C C . GLN A 1 92 ? -20.223 -12.415 33.693 1.00 85.62 92 GLN A C 1
ATOM 737 O O . GLN A 1 92 ? -19.701 -12.728 32.622 1.00 85.62 92 GLN A O 1
ATOM 742 N N . PHE A 1 93 ? -19.509 -12.125 34.783 1.00 86.06 93 PHE A N 1
ATOM 743 C CA . PHE A 1 93 ? -18.051 -12.039 34.828 1.00 86.06 93 PHE A CA 1
ATOM 744 C C . PHE A 1 93 ? -17.477 -12.850 36.008 1.00 86.06 93 PHE A C 1
ATOM 746 O O . PHE A 1 93 ? -17.038 -12.277 37.008 1.00 86.06 93 PHE A O 1
ATOM 753 N N . PRO A 1 94 ? -17.450 -14.190 35.900 1.00 77.12 94 PRO A N 1
ATOM 754 C CA . PRO A 1 94 ? -17.092 -15.079 37.008 1.00 77.12 94 PRO A CA 1
ATOM 755 C C . PRO A 1 94 ? -15.599 -15.071 37.378 1.00 77.12 94 PRO A C 1
ATOM 757 O O . PRO A 1 94 ? -15.238 -15.512 38.466 1.00 77.12 94 PRO A O 1
ATOM 760 N N . THR A 1 95 ? -14.718 -14.581 36.498 1.00 76.31 95 THR A N 1
ATOM 761 C CA . THR A 1 95 ? -13.258 -14.543 36.704 1.00 76.31 95 THR A CA 1
ATOM 762 C C . THR A 1 95 ? -12.746 -13.111 36.906 1.00 76.31 95 THR A C 1
ATOM 764 O O . THR A 1 95 ? -12.365 -12.458 35.930 1.00 76.31 95 THR A O 1
ATOM 767 N N . PRO A 1 96 ? -12.711 -12.594 38.147 1.00 71.62 96 PRO A N 1
ATOM 768 C CA . PRO A 1 96 ? -11.991 -11.365 38.470 1.00 71.62 96 PRO A CA 1
ATOM 769 C C . PRO A 1 96 ? -10.462 -11.599 38.479 1.00 71.62 96 PRO A C 1
ATOM 771 O O . PRO A 1 96 ? -10.018 -12.716 38.756 1.00 71.62 96 PRO A O 1
ATOM 774 N N . PRO A 1 97 ? -9.632 -10.567 38.227 1.00 74.38 97 PRO A N 1
ATOM 775 C CA . PRO A 1 97 ? -9.997 -9.173 37.982 1.00 74.38 97 PRO A CA 1
ATOM 776 C C . PRO A 1 97 ? -10.402 -8.902 36.526 1.00 74.38 97 PRO A C 1
ATOM 778 O O . PRO A 1 97 ? -9.802 -9.404 35.576 1.00 74.38 97 PRO A O 1
ATOM 781 N N . LEU A 1 98 ? -11.400 -8.040 36.358 1.00 79.88 98 LEU A N 1
ATOM 782 C CA . LEU A 1 98 ? -12.008 -7.732 35.066 1.00 79.88 98 LEU A CA 1
ATOM 783 C C . LEU A 1 98 ? -11.258 -6.583 34.367 1.00 79.88 98 LEU A C 1
ATOM 785 O O . LEU A 1 98 ? -11.425 -5.412 34.698 1.00 79.88 98 LEU A O 1
AT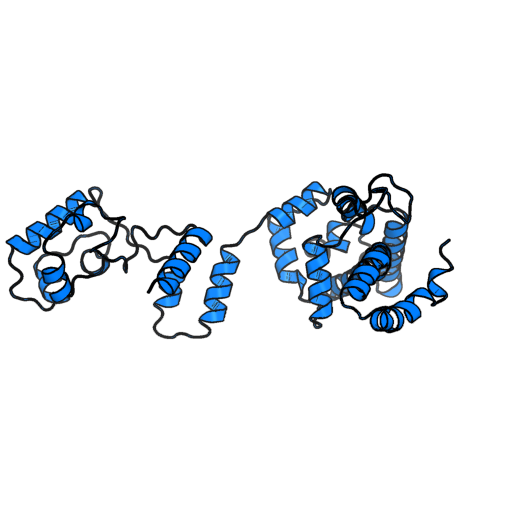OM 789 N N . ARG A 1 99 ? -10.385 -6.897 33.408 1.00 78.81 99 ARG A N 1
ATOM 790 C CA . ARG A 1 99 ? -9.555 -5.880 32.739 1.00 78.81 99 ARG A CA 1
ATOM 791 C C . ARG A 1 99 ? -10.347 -5.136 31.667 1.00 78.81 99 ARG A C 1
ATOM 793 O O . ARG A 1 99 ? -10.412 -5.571 30.519 1.00 78.81 99 ARG A O 1
ATOM 800 N N . LEU A 1 100 ? -10.930 -4.006 32.059 1.00 82.12 100 LEU A N 1
ATOM 801 C CA . LEU A 1 100 ? -11.502 -3.058 31.110 1.00 82.12 100 LEU A CA 1
ATOM 802 C C . LEU A 1 100 ? -10.389 -2.451 30.257 1.00 82.12 100 LEU A C 1
ATOM 804 O O . LEU A 1 100 ? -9.345 -2.066 30.784 1.00 82.12 100 LEU A O 1
ATOM 808 N N . HIS A 1 101 ? -10.617 -2.351 28.953 1.00 81.94 101 HIS A N 1
ATOM 809 C CA . HIS A 1 101 ? -9.669 -1.722 28.043 1.00 81.94 101 HIS A CA 1
ATOM 810 C C . HIS A 1 101 ? -10.412 -0.889 27.004 1.00 81.94 101 HIS A C 1
ATOM 812 O O . HIS A 1 101 ? -11.406 -1.339 26.439 1.00 81.94 101 HIS A O 1
ATOM 818 N N . CYS A 1 102 ? -9.939 0.333 26.766 1.00 81.31 102 CYS A N 1
ATOM 819 C CA . CYS A 1 102 ? -10.379 1.103 25.612 1.00 81.31 102 CYS A CA 1
ATOM 820 C C . CYS A 1 102 ? -9.616 0.628 24.382 1.00 81.31 102 CYS A C 1
ATOM 822 O O . CYS A 1 102 ? -8.406 0.404 24.407 1.00 81.31 102 CYS A O 1
ATOM 824 N N . THR A 1 103 ? -10.324 0.521 23.273 1.00 81.56 103 THR A N 1
ATOM 825 C CA . THR A 1 103 ? -9.709 0.384 21.961 1.00 81.56 103 THR A CA 1
ATOM 826 C C . THR A 1 103 ? -9.060 1.713 21.563 1.00 81.56 103 THR A C 1
ATOM 828 O O . THR A 1 103 ? -9.522 2.789 21.949 1.00 81.56 103 THR A O 1
ATOM 831 N N . GLY A 1 104 ? -8.011 1.678 20.734 1.00 81.44 104 GLY A N 1
ATOM 832 C CA . GLY A 1 104 ? -7.307 2.906 20.329 1.00 81.44 104 GLY A CA 1
ATOM 833 C C . GLY A 1 104 ? -8.198 3.935 19.613 1.00 81.44 104 GLY A C 1
ATOM 834 O O . GLY A 1 104 ? -7.897 5.128 19.615 1.00 81.44 104 GLY A O 1
ATOM 835 N N . ILE A 1 105 ? -9.326 3.505 19.035 1.00 82.81 105 ILE A N 1
ATOM 836 C CA . ILE A 1 105 ? -10.312 4.412 18.442 1.00 82.81 105 ILE A CA 1
ATOM 837 C C . ILE A 1 105 ? -11.236 5.045 19.493 1.00 82.81 105 ILE A C 1
ATOM 839 O O . ILE A 1 105 ? -11.600 6.208 19.335 1.00 82.81 105 ILE A O 1
ATOM 843 N N . GLU A 1 106 ? -11.574 4.336 20.576 1.00 84.44 106 GLU A N 1
ATOM 844 C CA . GLU A 1 106 ? -12.321 4.899 21.713 1.00 84.44 106 GLU A CA 1
ATOM 845 C C . GLU A 1 106 ? -11.491 5.957 22.419 1.00 84.44 106 GLU A C 1
ATOM 847 O O . GLU A 1 106 ? -11.980 7.059 22.643 1.00 84.44 106 GLU A O 1
ATOM 852 N N . GLU A 1 107 ? -10.212 5.677 22.673 1.00 85.31 107 GLU A N 1
ATOM 853 C CA . GLU A 1 107 ? -9.289 6.663 23.242 1.00 85.31 107 GLU A CA 1
ATOM 854 C C . GLU A 1 107 ? -9.230 7.929 22.383 1.00 85.31 107 GLU A C 1
ATOM 856 O O . GLU A 1 107 ? -9.297 9.044 22.896 1.00 85.31 107 GLU A O 1
ATOM 861 N N . LEU A 1 108 ? -9.163 7.768 21.059 1.00 84.12 108 LEU A N 1
ATOM 862 C CA . LEU A 1 108 ? -9.107 8.872 20.107 1.00 84.12 108 LEU A CA 1
ATOM 863 C C . LEU A 1 108 ? -10.406 9.695 20.064 1.00 84.12 108 LEU A C 1
ATOM 865 O O . LEU A 1 108 ? -10.352 10.912 19.881 1.00 84.12 108 LEU A O 1
ATOM 869 N N . ILE A 1 109 ? -11.567 9.058 20.235 1.00 82.94 109 ILE A N 1
ATOM 870 C CA . ILE A 1 109 ? -12.878 9.728 20.260 1.00 82.94 109 ILE A CA 1
ATOM 871 C C . ILE A 1 109 ? -13.127 10.419 21.609 1.00 82.94 109 ILE A C 1
ATOM 873 O O . ILE A 1 109 ? -13.711 11.509 21.633 1.00 82.94 109 ILE A O 1
ATOM 877 N N . SER A 1 110 ? -12.675 9.805 22.703 1.00 81.62 110 SER A N 1
ATOM 878 C CA . SER A 1 110 ? -12.875 10.259 24.083 1.00 81.62 110 SER A CA 1
ATOM 879 C C . SER A 1 110 ? -11.897 11.353 24.522 1.00 81.62 110 SER A C 1
ATOM 881 O O . SER A 1 110 ? -12.044 11.904 25.613 1.00 81.62 110 SER A O 1
ATOM 883 N N . GLN A 1 111 ? -10.926 11.726 23.680 1.00 82.88 111 GLN A N 1
ATOM 884 C CA . GLN A 1 111 ? -10.032 12.853 23.947 1.00 82.88 111 GLN A CA 1
ATOM 885 C C . GLN A 1 111 ? -10.813 14.169 24.147 1.00 82.88 111 GLN A C 1
ATOM 887 O O . GLN A 1 111 ? -11.675 14.513 23.329 1.00 82.88 111 GLN A O 1
ATOM 892 N N . PRO A 1 112 ? -10.481 14.961 25.188 1.00 78.81 112 PRO A N 1
ATOM 893 C CA . PRO A 1 112 ? -11.185 16.207 25.495 1.00 78.81 112 PRO A CA 1
ATOM 894 C C . PRO A 1 112 ? -10.998 17.261 24.395 1.00 78.81 112 PRO A C 1
ATOM 896 O O . PRO A 1 112 ? -11.888 18.072 24.141 1.00 78.81 112 PRO A O 1
ATOM 899 N N . THR A 1 113 ? -9.856 17.232 23.704 1.00 83.06 113 THR A N 1
ATOM 900 C CA . THR A 1 113 ? -9.524 18.135 22.601 1.00 83.06 113 THR A CA 1
ATOM 901 C C . THR A 1 113 ? -9.470 17.372 21.281 1.00 83.06 113 THR A C 1
ATOM 903 O O . THR A 1 113 ? -8.595 16.551 21.022 1.00 83.06 113 THR A O 1
ATOM 906 N N . LYS A 1 114 ? -10.411 17.675 20.384 1.00 81.44 114 LYS A N 1
ATOM 907 C CA . LYS A 1 114 ? -10.557 16.990 19.089 1.00 81.44 114 LYS A CA 1
ATOM 908 C C . LYS A 1 114 ? -9.669 17.611 18.007 1.00 81.44 114 LYS A C 1
ATOM 910 O O . LYS A 1 114 ? -10.153 18.089 16.981 1.00 81.44 114 LYS A O 1
ATOM 915 N N . VAL A 1 115 ? -8.356 17.630 18.223 1.00 82.75 115 VAL A N 1
ATOM 916 C CA . VAL A 1 115 ? -7.407 18.192 17.248 1.00 82.75 115 VAL A CA 1
ATOM 917 C C . VAL A 1 115 ? -7.178 17.200 16.111 1.00 82.75 115 VAL A C 1
ATOM 919 O O . VAL A 1 115 ? -6.762 16.070 16.339 1.00 82.75 115 VAL A O 1
ATOM 922 N N . LYS A 1 116 ? -7.424 17.629 14.862 1.00 84.31 116 LYS A N 1
ATOM 923 C CA . LYS A 1 116 ? -7.226 16.809 13.648 1.00 84.31 116 LYS A CA 1
ATOM 924 C C . LYS A 1 116 ? -7.901 15.429 13.733 1.00 84.31 116 LYS A C 1
ATOM 926 O O . LYS A 1 116 ? -7.387 14.461 13.176 1.00 84.31 116 LYS A O 1
ATOM 931 N N . LEU A 1 117 ? -9.068 15.351 14.384 1.00 85.06 117 LEU A N 1
ATOM 932 C CA . LEU A 1 117 ? -9.788 14.100 14.652 1.00 85.06 117 LEU A CA 1
ATOM 933 C C . LEU A 1 117 ? -9.931 13.231 13.397 1.00 85.06 117 LEU A C 1
ATOM 935 O O . LEU A 1 117 ? -9.606 12.051 13.434 1.00 85.06 117 LEU A O 1
ATOM 939 N N . LEU A 1 118 ? -10.326 13.823 12.264 1.00 83.56 118 LEU A N 1
ATOM 940 C CA . LEU A 1 118 ? -10.438 13.114 10.985 1.00 83.56 118 LEU A CA 1
ATOM 941 C C . LEU A 1 118 ? -9.105 12.511 10.529 1.00 83.56 118 LEU A C 1
ATOM 943 O O . LEU A 1 118 ? -9.047 11.330 10.201 1.00 83.56 118 LEU A O 1
ATOM 947 N N . SER A 1 119 ? -8.024 13.295 10.529 1.00 83.19 119 SER A N 1
ATOM 948 C CA . SER A 1 119 ? -6.700 12.804 10.135 1.00 83.19 119 SER A CA 1
ATOM 949 C C . SER A 1 119 ? -6.190 11.717 11.072 1.00 83.19 119 SER A C 1
ATOM 951 O O . SER A 1 119 ? -5.623 10.739 10.598 1.00 83.19 119 SER A O 1
ATOM 953 N N . ASN A 1 120 ? -6.396 11.865 12.379 1.00 85.56 120 ASN A N 1
ATOM 954 C CA . ASN A 1 120 ? -5.940 10.888 13.362 1.00 85.56 120 ASN A CA 1
ATOM 955 C C . ASN A 1 120 ? -6.761 9.595 13.275 1.00 85.56 120 ASN A C 1
ATOM 957 O O . ASN A 1 120 ? -6.180 8.516 13.271 1.00 85.56 120 ASN A O 1
ATOM 961 N N . THR A 1 121 ? -8.084 9.699 13.104 1.00 84.94 121 THR A N 1
ATOM 962 C CA . THR A 1 121 ? -8.963 8.540 12.876 1.00 84.94 121 THR A CA 1
ATOM 963 C C . THR A 1 121 ? -8.535 7.807 11.611 1.00 84.94 121 THR A C 1
ATOM 965 O O . THR A 1 121 ? -8.342 6.598 11.623 1.00 84.94 121 THR A O 1
ATOM 968 N N . TYR A 1 122 ? -8.314 8.541 10.518 1.00 84.00 122 TYR A N 1
ATOM 969 C CA . TYR A 1 122 ? -7.871 7.960 9.255 1.00 84.00 122 TYR A CA 1
ATOM 970 C C . TYR A 1 122 ? -6.504 7.276 9.378 1.00 84.00 122 TYR A C 1
ATOM 972 O O . TYR A 1 122 ? -6.340 6.161 8.892 1.00 84.00 122 TYR A O 1
ATOM 980 N N . LYS A 1 123 ? -5.543 7.895 10.077 1.00 83.12 123 LYS A N 1
ATOM 981 C CA . LYS A 1 123 ? -4.242 7.279 10.379 1.00 83.12 123 LYS A CA 1
ATOM 982 C C . LYS A 1 123 ? -4.396 5.990 11.183 1.00 83.12 123 LYS A C 1
ATOM 984 O O . LYS A 1 123 ? -3.784 5.001 10.807 1.00 83.12 123 LYS A O 1
ATOM 989 N N . HIS A 1 124 ? -5.230 5.992 12.224 1.00 82.06 124 HIS A N 1
ATOM 990 C CA . HIS A 1 124 ? -5.484 4.813 13.054 1.00 82.06 124 HIS A CA 1
ATOM 991 C C . HIS A 1 124 ? -6.150 3.679 12.259 1.00 82.06 124 HIS A C 1
ATOM 993 O O . HIS A 1 124 ? -5.799 2.511 12.400 1.00 82.06 124 HIS A O 1
ATOM 999 N N . LEU A 1 125 ? -7.089 4.006 11.368 1.00 82.56 125 LEU A N 1
ATOM 1000 C CA . LEU A 1 125 ? -7.680 3.015 10.470 1.00 82.56 125 LEU A CA 1
ATOM 1001 C C . LEU A 1 125 ? -6.630 2.476 9.485 1.00 82.56 125 LEU A C 1
ATOM 1003 O O . LEU A 1 125 ? -6.529 1.271 9.288 1.00 82.56 125 LEU A O 1
ATOM 1007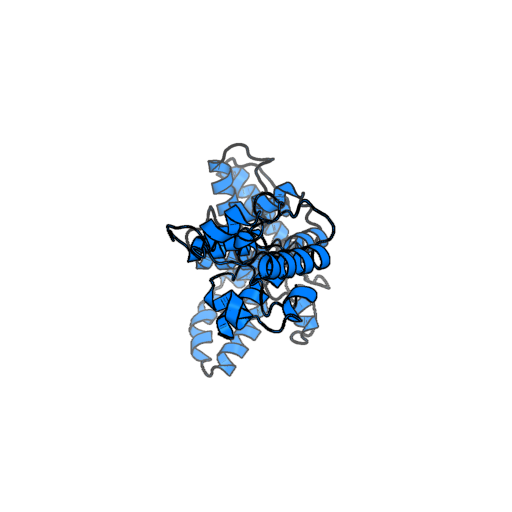 N N . ILE A 1 126 ? -5.793 3.328 8.893 1.00 78.06 126 ILE A N 1
ATOM 1008 C CA . ILE A 1 126 ? -4.744 2.855 7.979 1.00 78.06 126 ILE A CA 1
ATOM 1009 C C . ILE A 1 126 ? -3.704 1.992 8.691 1.00 78.06 126 ILE A C 1
ATOM 1011 O O . ILE A 1 126 ? -3.309 0.977 8.128 1.00 78.06 126 ILE A O 1
ATOM 1015 N N . SER A 1 127 ? -3.262 2.359 9.894 1.00 74.19 127 SER A N 1
ATOM 1016 C CA . SER A 1 127 ? -2.242 1.594 10.621 1.00 74.19 127 SER A CA 1
ATOM 1017 C C . SER A 1 127 ? -2.720 0.184 10.968 1.00 74.19 127 SER A C 1
ATOM 1019 O O . SER A 1 127 ? -1.931 -0.750 10.959 1.00 74.19 127 SER A O 1
ATOM 1021 N N . ASN A 1 128 ? -4.025 0.008 11.189 1.00 68.38 128 ASN A N 1
ATOM 1022 C CA . ASN A 1 128 ? -4.639 -1.311 11.370 1.00 68.38 128 ASN A CA 1
ATOM 1023 C C . ASN A 1 128 ? -4.845 -2.076 10.049 1.00 68.38 128 ASN A C 1
ATOM 1025 O O . ASN A 1 128 ? -5.246 -3.239 10.049 1.00 68.38 128 ASN A O 1
ATOM 1029 N N . ARG A 1 129 ? -4.564 -1.446 8.904 1.00 67.44 129 ARG A N 1
ATOM 1030 C CA . ARG A 1 129 ? -4.699 -2.025 7.568 1.00 67.44 129 ARG A CA 1
ATOM 1031 C C . ARG A 1 129 ? -3.338 -2.420 7.002 1.00 67.44 129 ARG A C 1
ATOM 1033 O O . ARG A 1 129 ? -2.917 -1.906 5.965 1.00 67.44 129 ARG A O 1
ATOM 1040 N N . TYR A 1 130 ? -2.677 -3.386 7.629 1.00 62.78 130 TYR A N 1
ATOM 1041 C CA . TYR A 1 130 ? -1.606 -4.103 6.945 1.00 62.78 130 TYR A CA 1
ATOM 1042 C C . TYR A 1 130 ? -2.233 -5.021 5.885 1.00 62.78 130 TYR A C 1
ATOM 1044 O O . TYR A 1 130 ? -2.858 -6.029 6.210 1.00 62.78 130 TYR A O 1
ATOM 1052 N N . ASP A 1 131 ? -2.132 -4.643 4.606 1.00 67.38 131 ASP A N 1
ATOM 1053 C CA . ASP A 1 131 ? -2.533 -5.502 3.487 1.00 67.38 131 ASP A CA 1
ATOM 1054 C C . ASP A 1 131 ? -1.285 -6.099 2.817 1.00 67.38 131 ASP A C 1
ATOM 1056 O O . ASP A 1 131 ? -0.724 -5.494 1.893 1.00 67.38 131 ASP A O 1
ATOM 1060 N N . PRO A 1 132 ? -0.839 -7.294 3.243 1.00 74.81 132 PRO A N 1
ATOM 1061 C CA . PRO A 1 132 ? 0.368 -7.905 2.704 1.00 74.81 132 PRO A CA 1
ATOM 1062 C C . PRO A 1 132 ? 0.191 -8.387 1.266 1.00 74.81 132 PRO A C 1
ATOM 1064 O O . PRO A 1 132 ? 1.165 -8.782 0.632 1.00 74.81 132 PRO A O 1
ATOM 1067 N N . ARG A 1 133 ? -1.026 -8.347 0.697 1.00 82.81 133 ARG A N 1
ATOM 1068 C CA . ARG A 1 133 ? -1.279 -8.840 -0.665 1.00 82.81 133 ARG A CA 1
ATOM 1069 C C . ARG A 1 133 ? -0.422 -8.132 -1.701 1.00 82.81 133 ARG A C 1
ATOM 1071 O O . ARG A 1 133 ? -0.026 -8.753 -2.683 1.00 82.81 133 ARG A O 1
ATOM 1078 N N . VAL A 1 134 ? -0.133 -6.846 -1.499 1.00 85.56 134 VAL A N 1
ATOM 1079 C CA . VAL A 1 134 ? 0.739 -6.099 -2.413 1.00 85.56 134 VAL A CA 1
ATOM 1080 C C . VAL A 1 134 ? 2.172 -6.614 -2.306 1.00 85.56 134 VAL A C 1
ATOM 1082 O O . VAL A 1 134 ? 2.764 -6.906 -3.340 1.00 85.56 134 VAL A O 1
ATOM 1085 N N . LYS A 1 135 ? 2.684 -6.809 -1.084 1.00 87.56 135 LYS A N 1
ATOM 1086 C CA . LYS A 1 135 ? 4.009 -7.389 -0.834 1.00 87.56 135 LYS A CA 1
ATOM 1087 C C . LYS A 1 135 ? 4.133 -8.782 -1.461 1.00 87.56 135 LYS A C 1
ATOM 1089 O O . LYS A 1 135 ? 4.987 -8.991 -2.319 1.00 87.56 135 LYS A O 1
ATOM 1094 N N . TYR A 1 136 ? 3.202 -9.686 -1.148 1.00 88.31 136 TYR A N 1
ATOM 1095 C CA . TYR A 1 136 ? 3.174 -11.051 -1.686 1.00 88.31 136 TYR A CA 1
ATOM 1096 C C . TYR A 1 136 ? 3.121 -11.089 -3.218 1.00 88.31 136 TYR A C 1
ATOM 1098 O O . TYR A 1 136 ? 3.673 -11.987 -3.855 1.00 88.31 136 TYR A O 1
ATOM 1106 N N . LYS A 1 137 ? 2.475 -10.104 -3.850 1.00 89.31 137 LYS A N 1
ATOM 1107 C CA . LYS A 1 137 ? 2.431 -9.994 -5.312 1.00 89.31 137 LYS A CA 1
ATOM 1108 C C . LYS A 1 137 ? 3.800 -9.671 -5.918 1.00 89.31 137 LYS A C 1
ATOM 1110 O O . LYS A 1 137 ? 4.094 -10.108 -7.028 1.00 89.31 137 LYS A O 1
ATOM 1115 N N . TRP A 1 138 ? 4.635 -8.910 -5.216 1.00 91.31 138 TRP A N 1
ATOM 1116 C CA . TRP A 1 138 ? 6.010 -8.655 -5.642 1.00 91.31 138 TRP A CA 1
ATOM 1117 C C . TRP A 1 138 ? 6.914 -9.865 -5.404 1.00 91.31 138 TRP A C 1
ATOM 1119 O O . TRP A 1 138 ? 7.633 -10.258 -6.322 1.00 91.31 138 TRP A O 1
ATOM 1129 N N . GLU A 1 139 ? 6.791 -10.515 -4.247 1.00 90.56 139 GLU A N 1
ATOM 1130 C CA . GLU A 1 139 ? 7.541 -11.737 -3.921 1.00 90.56 139 GLU A CA 1
ATOM 1131 C C . GLU A 1 139 ? 7.240 -12.883 -4.894 1.00 90.56 139 GLU A C 1
ATOM 1133 O O . GLU A 1 139 ? 8.154 -13.485 -5.456 1.00 90.56 139 GLU A O 1
ATOM 1138 N N . SER A 1 140 ? 5.960 -13.129 -5.191 1.00 88.00 140 SER A N 1
ATOM 1139 C CA . SER A 1 140 ? 5.538 -14.139 -6.180 1.00 88.00 140 SER A CA 1
ATOM 1140 C C . SER A 1 140 ? 5.988 -13.831 -7.606 1.00 88.00 140 SER A C 1
ATOM 1142 O O . SER A 1 140 ? 6.036 -14.730 -8.442 1.00 88.00 140 SER A O 1
ATOM 1144 N N . SER A 1 141 ? 6.346 -12.578 -7.891 1.00 84.88 141 SER A N 1
ATOM 1145 C CA . SER A 1 141 ? 6.906 -12.199 -9.184 1.00 84.88 141 SER A CA 1
ATOM 1146 C C . SER A 1 141 ? 8.439 -12.294 -9.230 1.00 84.88 141 SER A C 1
ATOM 1148 O O . SER A 1 141 ? 9.041 -11.861 -10.208 1.00 84.88 141 SER A O 1
ATOM 1150 N N . GLY A 1 142 ? 9.072 -12.849 -8.190 1.00 81.31 142 GLY A N 1
ATOM 1151 C CA . GLY A 1 142 ? 10.513 -13.107 -8.134 1.00 81.31 142 GLY A CA 1
ATOM 1152 C C . GLY A 1 142 ? 11.349 -11.993 -7.499 1.00 81.31 142 GLY A C 1
ATOM 1153 O O . GLY A 1 142 ? 12.574 -12.103 -7.475 1.00 81.31 142 GLY A O 1
ATOM 1154 N N . VAL A 1 143 ? 10.726 -10.935 -6.966 1.00 85.44 143 VAL A N 1
ATOM 1155 C CA . VAL A 1 143 ? 11.435 -9.860 -6.254 1.00 85.44 143 VAL A CA 1
ATOM 1156 C C . VAL A 1 143 ? 11.509 -10.208 -4.770 1.00 85.44 143 VAL A C 1
ATOM 1158 O O . VAL A 1 143 ? 10.486 -10.230 -4.095 1.00 85.44 143 VAL A O 1
ATOM 1161 N N . ARG A 1 144 ? 12.709 -10.484 -4.253 1.00 81.75 144 ARG A N 1
ATOM 1162 C CA . ARG A 1 144 ? 12.917 -10.739 -2.818 1.00 81.75 144 ARG A CA 1
ATOM 1163 C C . ARG A 1 144 ? 12.787 -9.431 -2.033 1.00 81.75 144 ARG A C 1
ATOM 1165 O O . ARG A 1 144 ? 13.410 -8.445 -2.420 1.00 81.75 144 ARG A O 1
ATOM 1172 N N . ILE A 1 145 ? 11.962 -9.432 -0.985 1.00 83.50 145 ILE A N 1
ATOM 1173 C CA . ILE A 1 145 ? 11.705 -8.276 -0.117 1.00 83.50 145 ILE A CA 1
ATOM 1174 C C . ILE A 1 145 ? 11.632 -8.773 1.326 1.00 83.50 145 ILE A C 1
ATOM 1176 O O . ILE A 1 145 ? 10.709 -9.516 1.677 1.00 83.50 145 ILE A O 1
ATOM 1180 N N . ASP A 1 146 ? 12.553 -8.335 2.174 1.00 82.75 146 ASP A N 1
ATOM 1181 C CA . ASP A 1 146 ? 12.509 -8.704 3.584 1.00 82.75 146 ASP A CA 1
ATOM 1182 C C . ASP A 1 146 ? 11.353 -7.976 4.312 1.00 82.75 146 ASP A C 1
ATOM 1184 O O . ASP A 1 146 ? 10.771 -7.020 3.786 1.00 82.75 146 ASP A O 1
ATOM 1188 N N . PRO A 1 147 ? 10.881 -8.466 5.475 1.00 73.88 147 PRO A N 1
ATOM 1189 C CA . PRO A 1 147 ? 9.812 -7.815 6.242 1.00 73.88 147 PRO A CA 1
ATOM 1190 C C . PRO A 1 147 ? 10.058 -6.325 6.496 1.00 73.88 147 PRO A C 1
ATOM 1192 O O . PRO A 1 147 ? 9.173 -5.524 6.195 1.00 73.88 147 PRO A O 1
ATOM 1195 N N . ASP A 1 148 ? 11.266 -5.981 6.937 1.00 79.88 148 ASP A N 1
ATOM 1196 C CA . ASP A 1 148 ? 11.638 -4.619 7.331 1.00 79.88 148 ASP A CA 1
ATOM 1197 C C . ASP A 1 148 ? 11.764 -3.678 6.117 1.00 79.88 148 ASP A C 1
ATOM 1199 O O . ASP A 1 148 ? 11.400 -2.504 6.178 1.00 79.88 148 ASP A O 1
ATOM 1203 N N . ASP A 1 149 ? 12.168 -4.214 4.962 1.00 84.69 149 ASP A N 1
ATOM 1204 C CA . ASP A 1 149 ? 12.319 -3.449 3.719 1.00 84.69 149 ASP A CA 1
ATOM 1205 C C . ASP A 1 149 ? 10.981 -2.955 3.150 1.00 84.69 149 ASP A C 1
ATOM 1207 O O . ASP A 1 149 ? 10.913 -1.945 2.441 1.00 84.69 149 ASP A O 1
ATOM 1211 N N . TRP A 1 150 ? 9.886 -3.684 3.396 1.00 87.38 150 TRP A N 1
ATOM 1212 C CA . TRP A 1 150 ? 8.589 -3.314 2.829 1.00 87.38 150 TRP A CA 1
ATOM 1213 C C . TRP A 1 150 ? 8.044 -2.027 3.447 1.00 87.38 150 TRP A C 1
ATOM 1215 O O . TRP A 1 150 ? 7.480 -1.199 2.729 1.00 87.38 150 TRP A O 1
ATOM 1225 N N . GLU A 1 151 ? 8.225 -1.843 4.754 1.00 83.69 151 GLU A N 1
ATOM 1226 C CA . GLU A 1 151 ? 7.838 -0.606 5.438 1.00 83.69 151 GLU A CA 1
ATOM 1227 C C . GLU A 1 151 ? 8.642 0.579 4.895 1.00 83.69 151 GLU A C 1
ATOM 1229 O O . GLU A 1 151 ? 8.050 1.593 4.516 1.00 83.69 151 GLU A O 1
ATOM 1234 N N . GLU A 1 152 ? 9.954 0.401 4.696 1.00 83.94 152 GLU A N 1
ATOM 1235 C CA . GLU A 1 152 ? 10.813 1.408 4.063 1.00 83.94 152 GLU A CA 1
ATOM 1236 C C . GLU A 1 152 ? 10.283 1.813 2.679 1.00 83.94 152 GLU A C 1
ATOM 1238 O O . GLU A 1 152 ? 10.170 3.007 2.376 1.00 83.94 152 GLU A O 1
ATOM 1243 N N . ILE A 1 153 ? 9.944 0.842 1.826 1.00 88.19 153 ILE A N 1
ATOM 1244 C CA . ILE A 1 153 ? 9.425 1.111 0.478 1.00 88.19 153 ILE A CA 1
ATOM 1245 C C . ILE A 1 153 ? 8.166 1.981 0.545 1.00 88.19 153 ILE A C 1
ATOM 1247 O O . ILE A 1 153 ? 8.025 2.921 -0.244 1.00 88.19 153 ILE A O 1
ATOM 1251 N N . ILE A 1 154 ? 7.241 1.665 1.454 1.00 87.06 154 ILE A N 1
ATOM 1252 C CA . ILE A 1 154 ? 5.962 2.368 1.578 1.00 87.06 154 ILE A CA 1
ATOM 1253 C C . ILE A 1 154 ? 6.159 3.785 2.125 1.00 87.06 154 ILE A C 1
ATOM 1255 O O . ILE A 1 154 ? 5.605 4.730 1.553 1.00 87.06 154 ILE A O 1
ATOM 1259 N N . ASP A 1 155 ? 6.985 3.955 3.154 1.00 83.69 155 ASP A N 1
ATOM 1260 C CA . ASP A 1 155 ? 7.258 5.260 3.762 1.00 83.69 155 ASP A CA 1
ATOM 1261 C C . ASP A 1 155 ? 7.980 6.202 2.796 1.00 83.69 155 ASP A C 1
ATOM 1263 O O . ASP A 1 155 ? 7.672 7.395 2.700 1.00 83.69 155 ASP A O 1
ATOM 1267 N N . ASN A 1 156 ? 8.899 5.656 1.996 1.00 86.38 156 ASN A N 1
ATOM 1268 C CA . ASN A 1 156 ? 9.677 6.427 1.033 1.00 86.38 156 ASN A CA 1
ATOM 1269 C C . ASN A 1 156 ? 8.991 6.594 -0.331 1.00 86.38 156 ASN A C 1
ATOM 1271 O O . ASN A 1 156 ? 9.511 7.299 -1.205 1.00 86.38 156 ASN A O 1
ATOM 1275 N N . LEU A 1 157 ? 7.810 5.997 -0.523 1.00 86.69 157 LEU A N 1
ATOM 1276 C CA . LEU A 1 157 ? 7.181 5.829 -1.831 1.00 86.69 157 LEU A CA 1
ATOM 1277 C C . LEU A 1 157 ? 6.955 7.141 -2.592 1.00 86.69 157 LEU A C 1
ATOM 1279 O O . LEU A 1 157 ? 7.106 7.207 -3.815 1.00 86.69 157 LEU A O 1
ATOM 1283 N N . TYR A 1 158 ? 6.554 8.181 -1.862 1.00 88.38 158 TYR A N 1
ATOM 1284 C CA . TYR A 1 158 ? 6.167 9.475 -2.426 1.00 88.38 158 TYR A CA 1
ATOM 1285 C C . TYR A 1 158 ? 7.121 10.608 -2.073 1.00 88.38 158 TYR A C 1
ATOM 1287 O O . TYR A 1 158 ? 6.900 11.722 -2.547 1.00 88.38 158 TYR A O 1
ATOM 1295 N N . ILE A 1 159 ? 8.162 10.346 -1.277 1.00 84.00 159 ILE A N 1
ATOM 1296 C CA . ILE A 1 159 ? 9.115 11.368 -0.828 1.00 84.00 159 ILE A CA 1
ATOM 1297 C C . ILE A 1 159 ? 9.677 12.197 -1.993 1.00 84.00 159 ILE A C 1
ATOM 1299 O O . ILE A 1 159 ? 9.609 13.423 -1.911 1.00 84.00 159 ILE A O 1
ATOM 1303 N N . PRO A 1 160 ? 10.156 11.605 -3.107 1.00 83.00 160 PRO A N 1
ATOM 1304 C CA . PRO A 1 160 ? 10.705 12.404 -4.201 1.00 83.00 160 PRO A CA 1
ATOM 1305 C C . PRO A 1 160 ? 9.626 13.063 -5.084 1.00 83.00 160 PRO A C 1
ATOM 1307 O O . PRO A 1 160 ? 9.959 13.762 -6.038 1.00 83.00 160 PRO A O 1
ATOM 1310 N N . LEU A 1 161 ? 8.330 12.836 -4.829 1.00 89.31 161 LEU A N 1
ATOM 1311 C CA . LEU A 1 161 ? 7.246 13.180 -5.753 1.00 89.31 161 LEU A CA 1
ATOM 1312 C C . LEU A 1 161 ? 6.377 14.327 -5.229 1.00 89.31 161 LEU A C 1
ATOM 1314 O O . LEU A 1 161 ? 5.618 14.183 -4.266 1.00 89.31 161 LEU A O 1
ATOM 1318 N N . VAL A 1 162 ? 6.402 15.450 -5.947 1.00 86.94 162 VAL A N 1
ATOM 1319 C CA . VAL A 1 162 ? 5.563 16.625 -5.651 1.00 86.94 162 VAL A CA 1
ATOM 1320 C C . VAL A 1 162 ? 4.200 16.534 -6.346 1.00 86.94 162 VAL A C 1
ATOM 1322 O O . VAL A 1 162 ? 3.166 16.827 -5.751 1.00 86.94 162 VAL A O 1
ATOM 1325 N N . SER A 1 163 ? 4.170 16.087 -7.603 1.00 90.19 163 SER A N 1
ATOM 1326 C CA . SER A 1 163 ? 2.951 16.055 -8.417 1.00 90.19 163 SER A CA 1
ATOM 1327 C C . SER A 1 163 ? 2.021 14.901 -8.038 1.00 90.19 163 SER A C 1
ATOM 1329 O O . SER A 1 163 ? 2.417 13.735 -8.040 1.00 90.19 163 SER A O 1
ATOM 1331 N N . MET A 1 164 ? 0.736 15.201 -7.825 1.00 84.50 164 MET A N 1
ATOM 1332 C CA . MET A 1 164 ? -0.298 14.179 -7.603 1.00 84.50 164 MET A CA 1
ATOM 1333 C C . MET A 1 164 ? -0.421 13.194 -8.770 1.00 84.50 164 MET A C 1
ATOM 1335 O O . MET A 1 164 ? -0.698 12.013 -8.560 1.00 84.50 164 MET A O 1
ATOM 1339 N N . ARG A 1 165 ? -0.177 13.654 -10.003 1.00 86.19 165 ARG A N 1
ATOM 1340 C CA . ARG A 1 165 ? -0.177 12.786 -11.188 1.00 86.19 165 ARG A CA 1
ATOM 1341 C C . ARG A 1 165 ? 0.942 11.749 -11.107 1.00 86.19 165 ARG A C 1
ATOM 1343 O O . ARG A 1 165 ? 0.718 10.584 -11.420 1.00 86.19 165 ARG A O 1
ATOM 1350 N N . ASP A 1 166 ? 2.115 12.167 -10.652 1.00 89.19 166 ASP A N 1
ATOM 1351 C CA . ASP A 1 166 ? 3.280 11.296 -10.511 1.00 89.19 166 ASP A CA 1
ATOM 1352 C C . ASP A 1 166 ? 3.114 10.318 -9.349 1.00 89.19 166 ASP A C 1
ATOM 1354 O O . ASP A 1 166 ? 3.362 9.123 -9.511 1.00 89.19 166 ASP A O 1
ATOM 1358 N N . ARG A 1 167 ? 2.561 10.785 -8.222 1.00 91.62 167 ARG A N 1
ATOM 1359 C CA . ARG A 1 167 ? 2.159 9.916 -7.107 1.00 91.62 167 ARG A CA 1
ATOM 1360 C C . ARG A 1 167 ? 1.169 8.843 -7.556 1.00 91.62 167 ARG A C 1
ATOM 1362 O O . ARG A 1 167 ? 1.333 7.682 -7.199 1.00 91.62 167 ARG A O 1
ATOM 1369 N N . LEU A 1 168 ? 0.189 9.188 -8.395 1.00 89.25 168 LEU A N 1
ATOM 1370 C CA . LEU A 1 168 ? -0.753 8.210 -8.945 1.00 89.25 168 LEU A CA 1
ATOM 1371 C C . LEU A 1 168 ? -0.061 7.171 -9.842 1.00 89.25 168 LEU A C 1
ATOM 1373 O O . LEU A 1 168 ? -0.399 5.991 -9.777 1.00 89.25 168 LEU A O 1
ATOM 1377 N N . ILE A 1 169 ? 0.900 7.579 -10.674 1.00 90.00 169 ILE A N 1
ATOM 1378 C CA . ILE A 1 169 ? 1.678 6.641 -11.500 1.00 90.00 169 ILE A CA 1
ATOM 1379 C C . ILE A 1 169 ? 2.453 5.677 -10.601 1.00 90.00 169 ILE A C 1
ATOM 1381 O O . ILE A 1 169 ? 2.355 4.466 -10.793 1.00 90.00 169 ILE A O 1
ATOM 1385 N N . GLN A 1 170 ? 3.158 6.199 -9.597 1.00 92.31 170 GLN A N 1
ATOM 1386 C CA . GLN A 1 170 ? 3.945 5.392 -8.669 1.00 92.31 170 GLN A CA 1
ATOM 1387 C C . GLN A 1 170 ? 3.061 4.437 -7.850 1.00 92.31 170 GLN A C 1
ATOM 1389 O O . GLN A 1 170 ? 3.381 3.253 -7.743 1.00 92.31 170 GLN A O 1
ATOM 1394 N N . PHE A 1 171 ? 1.900 4.903 -7.380 1.00 91.81 171 PHE A N 1
ATOM 1395 C CA . PHE A 1 171 ? 0.874 4.061 -6.760 1.00 91.81 171 PHE A CA 1
ATOM 1396 C C . PHE A 1 171 ? 0.473 2.910 -7.688 1.00 91.81 171 PHE A C 1
ATOM 1398 O O . PHE A 1 171 ? 0.494 1.741 -7.305 1.00 91.81 171 PHE A O 1
ATOM 1405 N N . ARG A 1 172 ? 0.148 3.210 -8.952 1.00 91.19 172 ARG A N 1
ATOM 1406 C CA . ARG A 1 172 ? -0.280 2.181 -9.907 1.00 91.19 172 ARG A CA 1
ATOM 1407 C C . ARG A 1 172 ? 0.798 1.133 -10.172 1.00 91.19 172 ARG A C 1
ATOM 1409 O O . ARG A 1 172 ? 0.431 -0.020 -10.410 1.00 91.19 172 ARG A O 1
ATOM 1416 N N . ILE A 1 173 ? 2.073 1.529 -10.135 1.00 92.00 173 ILE A N 1
ATOM 1417 C CA . ILE A 1 173 ? 3.229 0.635 -10.273 1.00 92.00 173 ILE A CA 1
ATOM 1418 C C . ILE A 1 173 ? 3.344 -0.270 -9.048 1.00 92.00 173 ILE A C 1
ATOM 1420 O O . ILE A 1 173 ? 3.294 -1.483 -9.218 1.00 92.00 173 ILE A O 1
ATOM 1424 N N . ILE A 1 174 ? 3.415 0.286 -7.833 1.00 92.00 174 ILE A N 1
ATOM 1425 C CA . ILE A 1 174 ? 3.536 -0.510 -6.598 1.00 92.00 174 ILE A CA 1
ATOM 1426 C C . ILE A 1 174 ? 2.373 -1.482 -6.435 1.00 92.00 174 ILE A C 1
ATOM 1428 O O . ILE A 1 174 ? 2.579 -2.650 -6.128 1.00 92.00 174 ILE A O 1
ATOM 1432 N N . HIS A 1 175 ? 1.149 -1.050 -6.718 1.00 89.88 175 HIS A N 1
ATOM 1433 C CA . HIS A 1 175 ? -0.018 -1.926 -6.631 1.00 89.88 175 HIS A CA 1
ATOM 1434 C C . HIS A 1 175 ? -0.197 -2.830 -7.871 1.00 89.88 175 HIS A C 1
ATOM 1436 O O . HIS A 1 175 ? -1.124 -3.647 -7.933 1.00 89.88 175 HIS A O 1
ATOM 1442 N N . GLN A 1 176 ? 0.681 -2.707 -8.873 1.00 90.88 176 GLN A N 1
ATOM 1443 C CA . GLN A 1 176 ? 0.659 -3.450 -10.136 1.00 90.88 176 GLN A CA 1
ATOM 1444 C C . GLN A 1 176 ? -0.740 -3.459 -10.792 1.00 90.88 176 GLN A C 1
ATOM 1446 O O . GLN A 1 176 ? -1.306 -4.510 -11.145 1.00 90.88 176 GLN A O 1
ATOM 1451 N N . THR A 1 177 ? -1.346 -2.273 -10.884 1.00 88.50 177 THR A N 1
ATOM 1452 C CA . THR A 1 177 ? -2.748 -2.076 -11.314 1.00 88.50 177 THR A CA 1
ATOM 1453 C C . THR A 1 177 ? -2.912 -1.932 -12.823 1.00 88.50 177 THR A C 1
ATOM 1455 O O . THR A 1 177 ? -4.022 -2.089 -13.323 1.00 88.50 177 THR A O 1
ATOM 1458 N N . TYR A 1 178 ? -1.825 -1.701 -13.562 1.00 87.38 178 TYR A N 1
ATOM 1459 C CA . TYR A 1 178 ? -1.860 -1.638 -15.021 1.00 87.38 178 TYR A CA 1
ATOM 1460 C C . TYR A 1 178 ? -2.408 -2.939 -15.634 1.00 87.38 178 TYR A C 1
ATOM 1462 O O . TYR A 1 178 ? -2.209 -4.041 -15.099 1.00 87.38 178 TYR A O 1
ATOM 1470 N N . LEU A 1 179 ? -3.112 -2.799 -16.760 1.00 86.31 179 LEU A N 1
ATOM 1471 C CA . LEU A 1 179 ? -3.625 -3.920 -17.542 1.00 86.31 179 LEU A CA 1
ATOM 1472 C C . LEU A 1 179 ? -2.480 -4.512 -18.370 1.00 86.31 179 LEU A C 1
ATOM 1474 O O . LEU A 1 179 ? -1.872 -3.847 -19.203 1.00 86.31 179 LEU A O 1
ATOM 1478 N N . THR A 1 180 ? -2.150 -5.766 -18.110 1.00 89.44 180 THR A N 1
ATOM 1479 C CA . THR A 1 180 ? -1.107 -6.483 -18.849 1.00 89.44 180 THR A CA 1
ATOM 1480 C C . THR A 1 180 ? -1.761 -7.339 -19.935 1.00 89.44 180 THR A C 1
ATOM 1482 O O . THR A 1 180 ? -2.928 -7.702 -19.763 1.00 89.44 180 THR A O 1
ATOM 1485 N N . PRO A 1 181 ? -1.058 -7.716 -21.019 1.00 88.69 181 PRO A N 1
ATOM 1486 C CA . PRO A 1 181 ? -1.579 -8.650 -22.014 1.00 88.69 181 PRO A CA 1
ATOM 1487 C C . PRO A 1 181 ? -2.113 -9.936 -21.383 1.00 88.69 181 PRO A C 1
ATOM 1489 O O . PRO A 1 181 ? -3.203 -10.370 -21.733 1.00 88.69 181 PRO A O 1
ATOM 1492 N N . GLN A 1 182 ? -1.431 -10.471 -20.361 1.00 90.75 182 GLN A N 1
ATOM 1493 C CA . GLN A 1 182 ? -1.940 -11.595 -19.571 1.00 90.75 182 GLN A CA 1
ATOM 1494 C C . GLN A 1 182 ? -3.325 -11.307 -18.965 1.00 90.75 182 GLN A C 1
ATOM 1496 O O . GLN A 1 182 ? -4.257 -12.075 -19.179 1.00 90.75 182 GLN A O 1
ATOM 1501 N N . LYS A 1 183 ? -3.489 -10.190 -18.239 1.00 89.94 183 LYS A N 1
ATOM 1502 C CA . LYS A 1 183 ? -4.780 -9.826 -17.632 1.00 89.94 183 LYS A CA 1
ATOM 1503 C C . LYS A 1 183 ? -5.856 -9.581 -18.691 1.00 89.94 183 LYS A C 1
ATOM 1505 O O . LYS A 1 183 ? -7.000 -9.973 -18.501 1.00 89.94 183 LYS A O 1
ATOM 1510 N N . LEU A 1 184 ? -5.502 -8.909 -19.785 1.00 87.56 184 LEU A N 1
ATOM 1511 C CA . LEU A 1 184 ? -6.423 -8.610 -20.880 1.00 87.56 184 LEU A CA 1
ATOM 1512 C C . LEU A 1 184 ? -6.894 -9.884 -21.583 1.00 87.56 184 LEU A C 1
ATOM 1514 O O . LEU A 1 184 ? -8.066 -9.974 -21.939 1.00 87.56 184 LEU A O 1
ATOM 1518 N N . PHE A 1 185 ? -6.008 -10.867 -21.743 1.00 89.12 185 PHE A N 1
ATOM 1519 C CA . PHE A 1 185 ? -6.341 -12.172 -22.303 1.00 89.12 185 PHE A CA 1
ATOM 1520 C C . PHE A 1 185 ? -7.309 -12.925 -21.389 1.00 89.12 185 PHE A C 1
ATOM 1522 O O . PHE A 1 185 ? -8.350 -13.380 -21.848 1.00 89.12 185 PHE A O 1
ATOM 1529 N N . THR A 1 186 ? -7.050 -12.949 -20.075 1.00 90.69 186 THR A N 1
ATOM 1530 C CA . THR A 1 186 ? -7.984 -13.520 -19.087 1.00 90.69 186 THR A CA 1
ATOM 1531 C C . THR A 1 186 ? -9.355 -12.833 -19.108 1.00 90.69 186 THR A C 1
ATOM 1533 O O . THR A 1 186 ? -10.369 -13.475 -18.866 1.00 90.69 186 THR A O 1
ATOM 1536 N N . MET A 1 187 ? -9.409 -11.537 -19.429 1.00 88.69 187 MET A N 1
ATOM 1537 C CA . MET A 1 187 ? -10.662 -10.787 -19.597 1.00 88.69 187 MET A CA 1
ATOM 1538 C C . MET A 1 187 ? -11.330 -10.977 -20.973 1.00 88.69 187 MET A C 1
ATOM 1540 O O . MET A 1 187 ? -12.348 -10.334 -21.233 1.00 88.69 187 MET A O 1
ATOM 1544 N N . GLY A 1 188 ? -10.750 -11.771 -21.879 1.00 85.62 188 GLY A N 1
ATOM 1545 C CA . GLY A 1 188 ? -11.250 -11.960 -23.245 1.00 85.62 188 GLY A CA 1
ATOM 1546 C C . GLY A 1 188 ? -11.158 -10.707 -24.125 1.00 85.62 188 GLY A C 1
ATOM 1547 O O . GLY A 1 188 ? -11.926 -10.555 -25.069 1.00 85.62 188 GLY A O 1
ATOM 1548 N N . ARG A 1 189 ? -10.264 -9.762 -23.796 1.00 80.81 189 ARG A N 1
ATOM 1549 C CA . ARG A 1 189 ? -10.122 -8.476 -24.510 1.00 80.81 189 ARG A CA 1
ATOM 1550 C C . ARG A 1 189 ? -9.044 -8.481 -25.588 1.00 80.81 189 ARG A C 1
ATOM 1552 O O . ARG A 1 189 ? -9.046 -7.594 -26.433 1.00 80.81 189 ARG A O 1
ATOM 1559 N N . VAL A 1 190 ? -8.130 -9.445 -25.552 1.00 80.75 190 VAL A N 1
ATOM 1560 C CA . VAL A 1 190 ? -7.091 -9.652 -26.571 1.00 80.75 190 VAL A CA 1
ATOM 1561 C C . VAL A 1 190 ? -7.012 -11.132 -26.923 1.00 80.75 190 VAL A C 1
ATOM 1563 O O . VAL A 1 190 ? -7.321 -11.977 -26.087 1.00 80.75 190 VAL A O 1
ATOM 1566 N N . ALA A 1 191 ? -6.584 -11.440 -28.148 1.00 81.75 191 ALA A N 1
ATOM 1567 C CA . ALA A 1 191 ? -6.513 -12.813 -28.654 1.00 81.75 191 ALA A CA 1
ATOM 1568 C C . ALA A 1 191 ? -5.327 -13.622 -28.100 1.00 81.75 191 ALA A C 1
ATOM 1570 O O . ALA A 1 191 ? -5.349 -14.846 -28.150 1.00 81.75 191 ALA A O 1
ATOM 1571 N N . SER A 1 192 ? -4.290 -12.957 -27.581 1.00 88.12 192 SER A N 1
ATOM 1572 C CA . SER A 1 192 ? -3.091 -13.612 -27.053 1.00 88.12 192 SER A CA 1
ATOM 1573 C C . SER A 1 192 ? -2.520 -12.860 -25.840 1.00 88.12 192 SER A C 1
ATOM 1575 O O . SER A 1 192 ? -2.538 -11.625 -25.834 1.00 88.12 192 SER A O 1
ATOM 1577 N N . PRO A 1 193 ? -1.975 -13.568 -24.827 1.00 90.81 193 PRO A N 1
ATOM 1578 C CA . PRO A 1 193 ? -1.283 -12.965 -23.689 1.00 90.81 193 PRO A CA 1
ATOM 1579 C C . PRO A 1 193 ? 0.175 -12.568 -23.989 1.00 90.81 193 PRO A C 1
ATOM 1581 O O . PRO A 1 193 ? 0.900 -12.194 -23.061 1.00 90.81 193 PRO A O 1
ATOM 1584 N N . SER A 1 194 ? 0.625 -12.663 -25.244 1.00 90.38 194 SER A N 1
ATOM 1585 C CA . SER A 1 194 ? 2.026 -12.455 -25.609 1.00 90.38 194 SER A CA 1
ATOM 1586 C C . SER A 1 194 ? 2.506 -11.010 -25.467 1.00 90.38 194 SER A C 1
ATOM 1588 O O . SER A 1 194 ? 1.746 -10.043 -25.558 1.00 90.38 194 SER A O 1
ATOM 1590 N N . CYS A 1 195 ? 3.811 -10.854 -25.247 1.00 88.62 195 CYS A N 1
ATOM 1591 C CA . CYS A 1 195 ? 4.452 -9.552 -25.166 1.00 88.62 195 CYS A CA 1
ATOM 1592 C C . CYS A 1 195 ? 4.504 -8.896 -26.553 1.00 88.62 195 CYS A C 1
ATOM 1594 O O . CYS A 1 195 ? 5.135 -9.454 -27.452 1.00 88.62 195 CYS A O 1
ATOM 1596 N N . PRO A 1 196 ? 3.971 -7.673 -26.728 1.00 81.69 196 PRO A N 1
ATOM 1597 C CA . PRO A 1 196 ? 3.995 -6.987 -28.021 1.00 81.69 196 PRO A CA 1
ATOM 1598 C C . PRO A 1 196 ? 5.396 -6.510 -28.441 1.00 81.69 196 PRO A C 1
ATOM 1600 O O . PRO A 1 196 ? 5.547 -5.957 -29.522 1.00 81.69 196 PRO A O 1
ATOM 1603 N N . ARG A 1 197 ? 6.414 -6.660 -27.579 1.00 83.50 197 ARG A N 1
ATOM 1604 C CA . ARG A 1 197 ? 7.781 -6.167 -27.819 1.00 83.50 197 ARG A CA 1
ATOM 1605 C C . ARG A 1 197 ? 8.772 -7.271 -28.130 1.00 83.50 197 ARG A C 1
ATOM 1607 O O . ARG A 1 197 ? 9.498 -7.182 -29.105 1.00 83.50 197 ARG A O 1
ATOM 1614 N N . CYS A 1 198 ? 8.843 -8.277 -27.263 1.00 88.88 198 CYS A N 1
ATOM 1615 C CA . CYS A 1 198 ? 9.811 -9.366 -27.399 1.00 88.88 198 CYS A CA 1
ATOM 1616 C C . CYS A 1 198 ? 9.178 -10.682 -27.863 1.00 88.88 198 CYS A C 1
ATOM 1618 O O . CYS A 1 198 ? 9.893 -11.666 -28.002 1.00 88.88 198 CYS A O 1
ATOM 1620 N N . GLY A 1 199 ? 7.853 -10.730 -28.042 1.00 87.06 199 GLY A N 1
ATOM 1621 C CA . GLY A 1 199 ? 7.147 -11.941 -28.463 1.00 87.06 199 GLY A CA 1
ATOM 1622 C C . GLY A 1 199 ? 7.044 -13.038 -27.399 1.00 87.06 199 GLY A C 1
ATOM 1623 O O . GLY A 1 199 ? 6.569 -14.124 -27.711 1.00 87.06 199 GLY A O 1
ATOM 1624 N N . ALA A 1 200 ? 7.456 -12.789 -26.148 1.00 91.75 200 ALA A N 1
ATOM 1625 C CA . ALA A 1 200 ? 7.322 -13.772 -25.069 1.00 91.75 200 ALA A CA 1
ATOM 1626 C C . ALA A 1 200 ? 5.860 -14.244 -24.922 1.00 91.75 200 ALA A C 1
ATOM 1628 O O . ALA A 1 200 ? 4.956 -13.409 -25.010 1.00 91.75 200 ALA A O 1
ATOM 1629 N N . PRO A 1 201 ? 5.606 -15.540 -24.660 1.00 89.88 201 PRO A N 1
ATOM 1630 C CA . PRO A 1 201 ? 4.266 -16.123 -24.749 1.00 89.88 201 PRO A CA 1
ATOM 1631 C C . PRO A 1 201 ? 3.284 -15.538 -23.730 1.00 89.88 201 PRO A C 1
ATOM 1633 O O . PRO A 1 201 ? 2.111 -15.371 -24.055 1.00 89.88 201 PRO A O 1
ATOM 1636 N N . VAL A 1 202 ? 3.756 -15.173 -22.533 1.00 90.62 202 VAL A N 1
ATOM 1637 C CA . VAL A 1 202 ? 2.947 -14.561 -21.470 1.00 90.62 202 VAL A CA 1
ATOM 1638 C C . VAL A 1 202 ? 3.641 -13.306 -20.949 1.00 90.62 202 VAL A C 1
ATOM 1640 O O . VAL A 1 202 ? 4.742 -13.375 -20.408 1.00 90.62 202 VAL A O 1
ATOM 1643 N N . ALA A 1 203 ? 2.974 -12.158 -21.066 1.00 90.38 203 ALA A N 1
ATOM 1644 C CA . ALA A 1 203 ? 3.442 -10.885 -20.528 1.00 90.38 203 ALA A CA 1
ATOM 1645 C C . ALA A 1 203 ? 2.658 -10.492 -19.268 1.00 90.38 203 ALA A C 1
ATOM 1647 O O . ALA A 1 203 ? 1.561 -9.919 -19.334 1.00 90.38 203 ALA A O 1
ATOM 1648 N N . ASN A 1 204 ? 3.240 -10.799 -18.108 1.00 91.56 204 ASN A N 1
ATOM 1649 C CA . ASN A 1 204 ? 2.767 -10.329 -16.807 1.00 91.56 204 ASN A CA 1
ATOM 1650 C C . ASN A 1 204 ? 3.318 -8.918 -16.491 1.00 91.56 204 ASN A C 1
ATOM 1652 O O . ASN A 1 204 ? 3.949 -8.269 -17.327 1.00 91.56 204 ASN A O 1
ATOM 1656 N N . PHE A 1 205 ? 3.036 -8.403 -15.291 1.00 92.38 205 PHE A N 1
ATOM 1657 C CA . PHE A 1 205 ? 3.437 -7.044 -14.916 1.00 92.38 205 PHE A CA 1
ATOM 1658 C C . PHE A 1 205 ? 4.961 -6.883 -14.838 1.00 92.38 205 PHE A C 1
ATOM 1660 O O . PHE A 1 205 ? 5.496 -5.950 -15.435 1.00 92.38 205 PHE A O 1
ATOM 1667 N N . ILE A 1 206 ? 5.654 -7.799 -14.152 1.00 93.12 206 ILE A N 1
ATOM 1668 C CA . ILE A 1 206 ? 7.117 -7.744 -14.024 1.00 93.12 206 ILE A CA 1
ATOM 1669 C C . ILE A 1 206 ? 7.799 -7.927 -15.370 1.00 93.12 206 ILE A C 1
ATOM 1671 O O . ILE A 1 206 ? 8.744 -7.203 -15.652 1.00 93.12 206 ILE A O 1
ATOM 1675 N N . HIS A 1 207 ? 7.265 -8.756 -16.262 1.00 93.12 207 HIS A N 1
ATOM 1676 C CA . HIS A 1 207 ? 7.788 -8.861 -17.614 1.00 93.12 207 HIS A CA 1
ATOM 1677 C C . HIS A 1 207 ? 7.794 -7.507 -18.334 1.00 93.12 207 HIS A C 1
ATOM 1679 O O . HIS A 1 207 ? 8.802 -7.112 -18.912 1.00 93.12 207 HIS A O 1
ATOM 1685 N N . LEU A 1 208 ? 6.692 -6.756 -18.270 1.00 91.62 208 LEU A N 1
ATOM 1686 C CA . LEU A 1 208 ? 6.596 -5.449 -18.928 1.00 91.62 208 LEU A CA 1
ATOM 1687 C C . LEU A 1 208 ? 7.428 -4.353 -18.254 1.00 91.62 208 LEU A C 1
ATOM 1689 O O . LEU A 1 208 ? 7.781 -3.379 -18.916 1.00 91.62 208 LEU A O 1
ATOM 1693 N N . MET A 1 209 ? 7.718 -4.496 -16.961 1.00 93.06 209 MET A N 1
ATOM 1694 C CA . MET A 1 209 ? 8.498 -3.521 -16.199 1.00 93.06 209 MET A CA 1
ATOM 1695 C C . MET A 1 209 ? 9.991 -3.852 -16.128 1.00 93.06 209 MET A C 1
ATOM 1697 O O . MET A 1 209 ? 10.784 -2.937 -15.915 1.00 93.06 209 MET A O 1
ATOM 1701 N N . TRP A 1 210 ? 10.376 -5.120 -16.285 1.00 94.31 210 TRP A N 1
ATOM 1702 C CA . TRP A 1 210 ? 11.717 -5.617 -15.975 1.00 94.31 210 TRP A CA 1
ATOM 1703 C C . TRP A 1 210 ? 12.183 -6.771 -16.871 1.00 94.31 210 TRP A C 1
ATOM 1705 O O . TRP A 1 210 ? 13.145 -6.578 -17.611 1.00 94.31 210 TRP A O 1
ATOM 1715 N N . ASP A 1 211 ? 11.522 -7.939 -16.856 1.00 93.62 211 ASP A N 1
ATOM 1716 C CA . ASP A 1 211 ? 12.097 -9.159 -17.470 1.00 93.62 211 ASP A CA 1
ATOM 1717 C C . ASP A 1 211 ? 12.149 -9.121 -19.001 1.00 93.62 211 ASP A C 1
ATOM 1719 O O . ASP A 1 211 ? 12.895 -9.876 -19.625 1.00 93.62 211 ASP A O 1
ATOM 1723 N N . CYS A 1 212 ? 11.340 -8.275 -19.642 1.00 93.75 212 CYS A N 1
ATOM 1724 C CA . CYS A 1 212 ? 11.359 -8.142 -21.091 1.00 93.75 212 CYS A CA 1
ATOM 1725 C C . CYS A 1 212 ? 12.755 -7.690 -21.557 1.00 93.75 212 CYS A C 1
ATOM 1727 O O . CYS A 1 212 ? 13.205 -6.617 -21.153 1.00 93.75 212 CYS A O 1
ATOM 1729 N N . PRO A 1 213 ? 13.422 -8.418 -22.476 1.00 94.44 213 PRO A N 1
ATOM 1730 C CA . PRO A 1 213 ? 14.776 -8.079 -22.920 1.00 94.44 213 PRO A CA 1
ATOM 1731 C C . PRO A 1 213 ? 14.910 -6.657 -23.482 1.00 94.44 213 PRO A C 1
ATOM 1733 O O . PRO A 1 213 ? 15.935 -6.005 -23.295 1.00 94.44 213 PRO A O 1
ATOM 1736 N N . VAL A 1 214 ? 13.861 -6.153 -24.140 1.00 92.06 214 VAL A N 1
ATOM 1737 C CA . VAL A 1 214 ? 13.804 -4.775 -24.657 1.00 92.06 214 VAL A CA 1
ATOM 1738 C C . VAL A 1 214 ? 13.806 -3.755 -23.513 1.00 92.06 214 VAL A C 1
ATOM 1740 O O . VAL A 1 214 ? 14.512 -2.753 -23.576 1.00 92.06 214 VAL A O 1
ATOM 1743 N N . ILE A 1 215 ? 13.056 -4.032 -22.448 1.00 93.56 215 ILE A N 1
ATOM 1744 C CA . ILE A 1 215 ? 12.941 -3.169 -21.266 1.00 93.56 215 ILE A CA 1
ATOM 1745 C C . ILE A 1 215 ? 14.217 -3.242 -20.425 1.00 93.56 215 ILE A C 1
ATOM 1747 O O . ILE A 1 215 ? 14.719 -2.222 -19.961 1.00 93.56 215 ILE A O 1
ATOM 1751 N N . LEU A 1 216 ? 14.805 -4.430 -20.289 1.00 94.81 216 LEU A N 1
ATOM 1752 C CA . LEU A 1 216 ? 16.051 -4.619 -19.557 1.00 94.81 216 LEU A CA 1
ATOM 1753 C C . LEU A 1 216 ? 17.226 -3.876 -20.212 1.00 94.81 216 LEU A C 1
ATOM 1755 O O . LEU A 1 216 ? 18.072 -3.327 -19.508 1.00 94.81 216 LEU A O 1
ATOM 1759 N N . ARG A 1 217 ? 17.271 -3.798 -21.552 1.00 95.38 217 ARG A N 1
ATOM 1760 C CA . ARG A 1 217 ? 18.246 -2.955 -22.273 1.00 95.38 217 ARG A CA 1
ATOM 1761 C C . ARG A 1 217 ? 18.102 -1.478 -21.906 1.00 95.38 217 ARG A C 1
ATOM 1763 O O . ARG A 1 217 ? 19.111 -0.823 -21.663 1.00 95.38 217 ARG A O 1
ATOM 1770 N N . PHE A 1 218 ? 16.872 -0.976 -21.811 1.00 94.94 218 PHE A N 1
ATOM 1771 C CA . PHE A 1 218 ? 16.615 0.386 -21.345 1.00 94.94 218 PHE A CA 1
ATOM 1772 C C . PHE A 1 218 ? 17.097 0.598 -19.905 1.00 94.94 218 PHE A C 1
ATOM 1774 O O . PHE A 1 218 ? 17.818 1.557 -19.644 1.00 94.94 218 PHE A O 1
ATOM 1781 N N . TRP A 1 219 ? 16.779 -0.316 -18.984 1.00 96.38 219 TRP A N 1
ATOM 1782 C CA . TRP A 1 219 ? 17.253 -0.224 -17.599 1.00 96.38 219 TRP A CA 1
ATOM 1783 C C . TRP A 1 219 ? 18.776 -0.205 -17.497 1.00 96.38 219 TRP A C 1
ATOM 1785 O O . TRP A 1 219 ? 19.325 0.612 -16.761 1.00 96.38 219 TRP A O 1
ATOM 1795 N N . ARG A 1 220 ? 19.467 -1.046 -18.276 1.00 96.81 220 ARG A N 1
ATOM 1796 C CA . ARG A 1 220 ? 20.934 -1.032 -18.361 1.00 96.81 220 ARG A CA 1
ATOM 1797 C C . ARG A 1 220 ? 21.465 0.312 -18.850 1.00 96.81 220 ARG A C 1
ATOM 1799 O O . ARG A 1 220 ? 22.415 0.815 -18.266 1.00 96.81 220 ARG A O 1
ATOM 1806 N N . ALA A 1 221 ? 20.847 0.901 -19.874 1.00 96.25 221 ALA A N 1
ATOM 1807 C CA . ALA A 1 221 ? 21.249 2.209 -20.387 1.00 96.25 221 ALA A CA 1
ATOM 1808 C C . ALA A 1 221 ? 21.073 3.319 -19.337 1.00 96.25 221 ALA A C 1
ATOM 1810 O O . ALA A 1 221 ? 21.985 4.115 -19.144 1.00 96.25 221 ALA A O 1
ATOM 1811 N N . ILE A 1 222 ? 19.947 3.329 -18.613 1.00 95.25 222 ILE A N 1
ATOM 1812 C CA . ILE A 1 222 ? 19.697 4.288 -17.526 1.00 95.25 222 ILE A CA 1
ATOM 1813 C C . ILE A 1 222 ? 20.722 4.125 -16.405 1.00 95.25 222 ILE A C 1
ATOM 1815 O O . ILE A 1 222 ? 21.334 5.102 -15.988 1.00 95.25 222 ILE A O 1
ATOM 1819 N N . VAL A 1 223 ? 20.933 2.899 -15.927 1.00 95.50 223 VAL A N 1
ATOM 1820 C CA . VAL A 1 223 ? 21.875 2.630 -14.835 1.00 95.50 223 VAL A CA 1
ATOM 1821 C C . VAL A 1 223 ? 23.311 2.970 -15.244 1.00 95.50 223 VAL A C 1
ATOM 1823 O O . VAL A 1 223 ? 24.050 3.526 -14.438 1.00 95.50 223 VAL A O 1
ATOM 1826 N N . ASN A 1 224 ? 23.694 2.706 -16.497 1.00 96.31 224 ASN A N 1
ATOM 1827 C CA . ASN A 1 224 ? 24.993 3.111 -17.027 1.00 96.31 224 ASN A CA 1
ATOM 1828 C C . ASN A 1 224 ? 25.137 4.636 -17.087 1.00 96.31 224 ASN A C 1
ATOM 1830 O O . ASN A 1 224 ? 26.118 5.158 -16.583 1.00 96.31 224 ASN A O 1
ATOM 1834 N N . PHE A 1 225 ? 24.137 5.346 -17.616 1.00 95.50 225 PHE A N 1
ATOM 1835 C CA . PHE A 1 225 ? 24.127 6.811 -17.659 1.00 95.50 225 PHE A CA 1
ATOM 1836 C C . PHE A 1 225 ? 24.254 7.432 -16.262 1.00 95.50 225 PHE A C 1
ATOM 1838 O O . PHE A 1 225 ? 25.036 8.353 -16.056 1.00 95.50 225 PHE A O 1
ATOM 1845 N N . MET A 1 226 ? 23.519 6.912 -15.275 1.00 94.12 226 MET A N 1
ATOM 1846 C CA . MET A 1 226 ? 23.633 7.391 -13.894 1.00 94.12 226 MET A CA 1
ATOM 1847 C C . MET A 1 226 ? 25.036 7.168 -13.317 1.00 94.12 226 MET A C 1
ATOM 1849 O O . MET A 1 226 ? 25.511 7.993 -12.543 1.00 94.12 226 MET A O 1
ATOM 1853 N N . ALA A 1 227 ? 25.689 6.060 -13.671 1.00 94.38 227 ALA A N 1
ATOM 1854 C CA . ALA A 1 227 ? 27.032 5.760 -13.196 1.00 94.38 227 ALA A CA 1
ATOM 1855 C C . ALA A 1 227 ? 28.100 6.631 -13.874 1.00 94.38 227 ALA A C 1
ATOM 1857 O O . ALA A 1 227 ? 28.989 7.121 -13.186 1.00 94.38 227 ALA A O 1
ATOM 1858 N N . THR A 1 228 ? 28.010 6.847 -15.192 1.00 95.38 228 THR A N 1
ATOM 1859 C CA . THR A 1 228 ? 29.024 7.601 -15.948 1.00 95.38 228 THR A CA 1
ATOM 1860 C C . THR A 1 228 ? 28.889 9.107 -15.779 1.00 95.38 228 THR A C 1
ATOM 1862 O O . THR A 1 228 ? 29.891 9.778 -15.570 1.00 95.38 228 THR A O 1
ATOM 1865 N N . GLU A 1 229 ? 27.667 9.640 -15.840 1.00 94.38 229 GLU A N 1
ATOM 1866 C CA . GLU A 1 229 ? 27.448 11.093 -15.876 1.00 94.38 229 GLU A CA 1
ATOM 1867 C C . GLU A 1 229 ? 27.222 11.705 -14.492 1.00 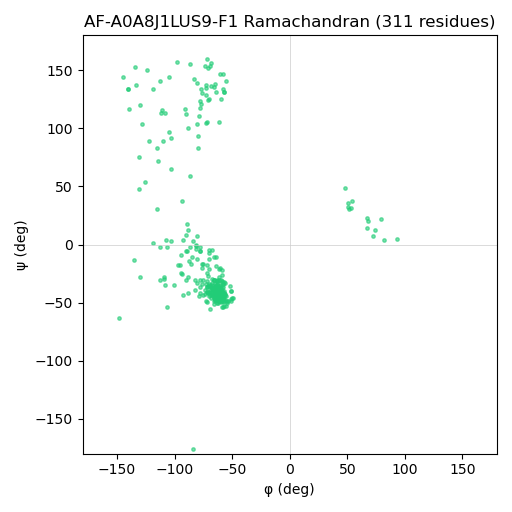94.38 229 GLU A C 1
ATOM 1869 O O . GLU A 1 229 ? 27.432 12.900 -14.302 1.00 94.38 229 GLU A O 1
ATOM 1874 N N . LEU A 1 230 ? 26.737 10.912 -13.530 1.00 91.12 230 LEU A N 1
ATOM 1875 C CA . LEU A 1 230 ? 26.354 11.397 -12.197 1.00 91.12 230 LEU A CA 1
ATOM 1876 C C . LEU A 1 230 ? 27.165 10.750 -11.068 1.00 91.12 230 LEU A C 1
ATOM 1878 O O . LEU A 1 230 ? 26.885 11.026 -9.901 1.00 91.12 230 LEU A O 1
ATOM 1882 N N . GLU A 1 231 ? 28.120 9.875 -11.403 1.00 91.44 231 GLU A N 1
ATOM 1883 C CA . GLU A 1 231 ? 28.961 9.137 -10.447 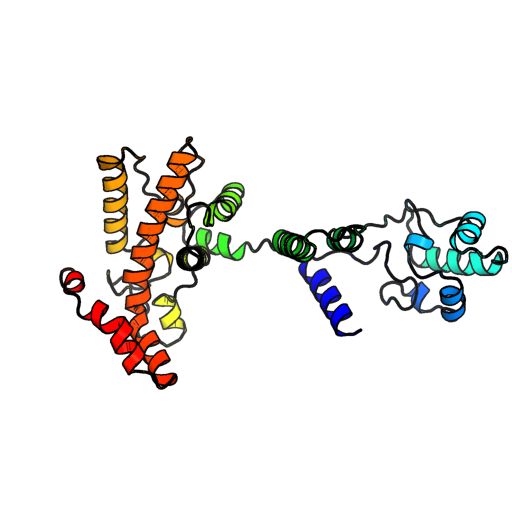1.00 91.44 231 GLU A CA 1
ATOM 1884 C C . GLU A 1 231 ? 28.139 8.372 -9.386 1.00 91.44 231 GLU A C 1
ATOM 1886 O O . GLU A 1 231 ? 28.544 8.204 -8.233 1.00 91.44 231 GLU A O 1
ATOM 1891 N N . LEU A 1 232 ? 26.936 7.916 -9.760 1.00 90.94 232 LEU A N 1
ATOM 1892 C CA . LEU A 1 232 ? 26.044 7.174 -8.871 1.00 90.94 232 LEU A CA 1
ATOM 1893 C C . LEU A 1 232 ? 26.347 5.665 -8.898 1.00 90.94 232 LEU A C 1
ATOM 1895 O O . LEU A 1 232 ? 26.825 5.140 -9.903 1.00 90.94 232 LEU A O 1
ATOM 1899 N N . PRO A 1 233 ? 26.012 4.918 -7.828 1.00 88.50 233 PRO A N 1
ATOM 1900 C CA . PRO A 1 233 ? 26.202 3.472 -7.799 1.00 88.50 233 PRO A CA 1
ATOM 1901 C C . PRO A 1 233 ? 25.477 2.755 -8.944 1.00 88.50 233 PRO A C 1
ATOM 1903 O O . PRO A 1 233 ? 24.277 2.944 -9.168 1.00 88.50 233 PRO A O 1
ATOM 1906 N N . GLN A 1 234 ? 26.201 1.875 -9.635 1.00 89.94 234 GLN A N 1
ATOM 1907 C CA . GLN A 1 234 ? 25.669 1.086 -10.740 1.00 89.94 234 GLN A CA 1
ATOM 1908 C C . GLN A 1 234 ? 24.863 -0.114 -10.212 1.00 89.94 234 GLN A C 1
ATOM 1910 O O . GLN A 1 234 ? 25.370 -1.228 -10.101 1.00 89.94 234 GLN A O 1
ATOM 1915 N N . ILE A 1 235 ? 23.593 0.109 -9.866 1.00 88.44 235 ILE A N 1
ATOM 1916 C CA . ILE A 1 235 ? 22.725 -0.925 -9.284 1.00 88.44 235 ILE A CA 1
ATOM 1917 C C . ILE A 1 235 ? 21.674 -1.362 -10.306 1.00 88.44 235 ILE A C 1
ATOM 1919 O O . ILE A 1 235 ? 20.775 -0.595 -10.646 1.00 88.44 235 ILE A O 1
ATOM 1923 N N . LEU A 1 236 ? 21.758 -2.614 -10.764 1.00 92.50 236 LEU A N 1
ATOM 1924 C CA . LEU A 1 236 ? 20.769 -3.230 -11.652 1.00 92.50 236 LEU A CA 1
ATOM 1925 C C . LEU A 1 236 ? 20.067 -4.393 -10.938 1.00 92.50 236 LEU A C 1
ATOM 1927 O O . LEU A 1 236 ? 20.428 -5.556 -11.099 1.00 92.50 236 LEU A O 1
ATOM 1931 N N . ASN A 1 237 ? 19.055 -4.064 -10.141 1.00 90.81 237 ASN A N 1
ATOM 1932 C CA . ASN A 1 237 ? 18.252 -5.025 -9.386 1.00 90.81 237 ASN A CA 1
ATOM 1933 C C . ASN A 1 237 ? 16.777 -4.585 -9.425 1.00 90.81 237 ASN A C 1
ATOM 1935 O O . ASN A 1 237 ? 16.515 -3.404 -9.178 1.00 90.81 237 ASN A O 1
ATOM 1939 N N . PRO A 1 238 ? 15.809 -5.484 -9.697 1.00 91.69 238 PRO A N 1
ATOM 1940 C CA . PRO A 1 238 ? 14.394 -5.117 -9.721 1.00 91.69 238 PRO A CA 1
ATOM 1941 C C . PRO A 1 238 ? 13.899 -4.516 -8.400 1.00 91.69 238 PRO A C 1
ATOM 1943 O O . PRO A 1 238 ? 13.108 -3.576 -8.438 1.00 91.69 238 PRO A O 1
ATOM 1946 N N . ALA A 1 239 ? 14.372 -4.990 -7.242 1.00 90.81 239 ALA A N 1
ATOM 1947 C CA . ALA A 1 239 ? 13.988 -4.434 -5.943 1.00 90.81 239 ALA A CA 1
ATOM 1948 C C . ALA A 1 239 ? 14.396 -2.955 -5.842 1.00 90.81 239 ALA A C 1
ATOM 1950 O O . ALA A 1 239 ? 13.581 -2.082 -5.550 1.00 90.81 239 ALA A O 1
ATOM 1951 N N . THR A 1 240 ? 15.634 -2.636 -6.206 1.00 90.81 240 THR A N 1
ATOM 1952 C CA . THR A 1 240 ? 16.143 -1.265 -6.154 1.00 90.81 240 THR A CA 1
ATOM 1953 C C . THR A 1 240 ? 15.534 -0.372 -7.239 1.00 90.81 240 THR A C 1
ATOM 1955 O O . THR A 1 240 ? 15.017 0.703 -6.940 1.00 90.81 240 THR A O 1
ATOM 1958 N N . CYS A 1 241 ? 15.526 -0.813 -8.497 1.00 93.00 241 CYS A N 1
ATOM 1959 C CA . CYS A 1 241 ? 15.063 0.001 -9.623 1.00 93.00 241 CYS A CA 1
ATOM 1960 C C . CYS A 1 241 ? 13.539 0.208 -9.629 1.00 93.00 241 CYS A C 1
ATOM 1962 O O . CYS A 1 241 ? 13.055 1.280 -10.007 1.00 93.00 241 CYS A O 1
ATOM 1964 N N . LEU A 1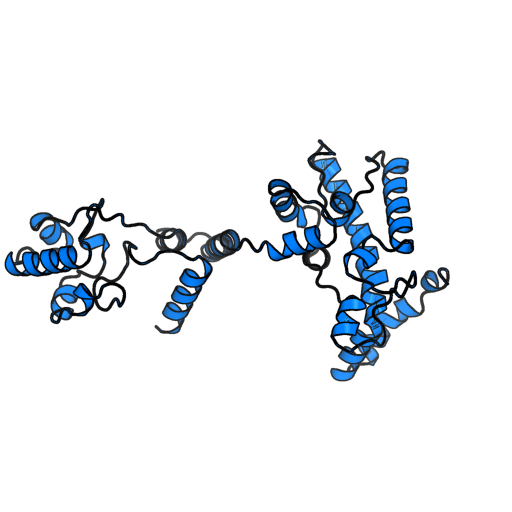 242 ? 12.757 -0.796 -9.214 1.00 93.25 242 LEU A N 1
ATOM 1965 C CA . LEU A 1 242 ? 11.295 -0.705 -9.225 1.00 93.25 242 LEU A CA 1
ATOM 1966 C C . LEU A 1 242 ? 10.732 -0.207 -7.890 1.00 93.25 242 LEU A C 1
ATOM 1968 O O . LEU A 1 242 ? 9.853 0.667 -7.897 1.00 93.25 242 LEU A O 1
ATOM 1972 N N . LEU A 1 243 ? 11.244 -0.717 -6.765 1.00 91.19 243 LEU A N 1
ATOM 1973 C CA . LEU A 1 243 ? 10.716 -0.426 -5.425 1.00 91.19 243 LEU A CA 1
ATOM 1974 C C . LEU A 1 243 ? 11.480 0.684 -4.697 1.00 91.19 243 LEU A C 1
ATOM 1976 O O . LEU A 1 243 ? 10.913 1.305 -3.808 1.00 91.19 243 LEU A O 1
ATOM 1980 N N . GLY A 1 244 ? 12.700 1.023 -5.121 1.00 89.56 244 GLY A N 1
ATOM 1981 C CA . GLY A 1 244 ? 13.476 2.111 -4.512 1.00 89.56 244 GLY A CA 1
ATOM 1982 C C . GLY A 1 244 ? 14.173 1.731 -3.203 1.00 89.56 244 GLY A C 1
ATOM 1983 O O . GLY A 1 244 ? 14.499 2.628 -2.423 1.00 89.56 244 GLY A O 1
ATOM 1984 N N . LEU A 1 245 ? 14.390 0.429 -2.994 1.00 88.75 245 LEU A N 1
ATOM 1985 C CA . LEU A 1 245 ? 15.081 -0.165 -1.850 1.00 88.75 245 LEU A CA 1
ATOM 1986 C C . LEU A 1 245 ? 16.589 0.110 -1.984 1.00 88.75 245 LEU A C 1
ATOM 1988 O O . LEU A 1 245 ? 17.255 -0.433 -2.876 1.00 88.75 245 LEU A O 1
ATOM 1992 N N . LEU A 1 246 ? 17.084 1.056 -1.183 1.00 84.12 246 LEU A N 1
ATOM 1993 C CA . LEU A 1 246 ? 18.418 1.657 -1.331 1.00 84.12 246 LEU A CA 1
ATOM 1994 C C . LEU A 1 246 ? 19.176 1.798 -0.014 1.00 84.12 246 LEU A C 1
ATOM 1996 O O . LEU A 1 246 ? 20.372 2.080 -0.057 1.00 84.12 246 LEU A O 1
ATOM 2000 N N . ASP A 1 247 ? 18.518 1.650 1.132 1.00 73.00 247 ASP A N 1
ATOM 2001 C CA . ASP A 1 247 ? 19.094 2.019 2.426 1.00 73.00 247 ASP A CA 1
ATOM 2002 C C . ASP A 1 247 ? 20.296 1.145 2.808 1.00 73.00 247 ASP A C 1
ATOM 2004 O O . ASP A 1 247 ? 21.261 1.648 3.383 1.00 73.00 247 ASP A O 1
ATOM 2008 N N . SER A 1 248 ? 20.307 -0.115 2.369 1.00 71.81 248 SER A N 1
ATOM 2009 C CA . SER A 1 248 ? 21.435 -1.040 2.532 1.00 71.81 248 SER A CA 1
ATOM 2010 C C . SER A 1 248 ? 22.607 -0.783 1.576 1.00 71.81 248 SER A C 1
ATOM 2012 O O . SER A 1 248 ? 23.711 -1.267 1.818 1.00 71.81 248 SER A O 1
ATOM 2014 N N . VAL A 1 249 ? 22.399 -0.020 0.497 1.00 75.94 249 VAL A N 1
ATOM 2015 C CA . VAL A 1 249 ? 23.388 0.157 -0.585 1.00 75.94 249 VAL A CA 1
ATOM 2016 C C . VAL A 1 249 ? 23.936 1.584 -0.646 1.00 75.94 249 VAL A C 1
ATOM 2018 O O . VAL A 1 249 ? 25.081 1.801 -1.041 1.00 75.94 249 VAL A O 1
ATOM 2021 N N . VAL A 1 250 ? 23.134 2.579 -0.262 1.00 83.44 250 VAL A N 1
ATOM 2022 C CA . VAL A 1 250 ? 23.461 4.000 -0.408 1.00 83.44 250 VAL A CA 1
ATOM 2023 C C . VAL A 1 250 ? 23.286 4.718 0.933 1.00 83.44 250 VAL A C 1
ATOM 2025 O O . VAL A 1 250 ? 22.165 5.065 1.310 1.00 83.44 250 VAL A O 1
ATOM 2028 N N . PRO A 1 251 ? 24.382 5.041 1.644 1.00 76.44 251 PRO A N 1
ATOM 2029 C CA . PRO A 1 251 ? 24.287 5.589 2.998 1.00 76.44 251 PRO A CA 1
ATOM 2030 C C . PRO A 1 251 ? 23.698 7.010 3.022 1.00 76.44 251 PRO A C 1
ATOM 2032 O O . PRO A 1 251 ? 22.921 7.376 3.908 1.00 76.44 251 PRO A O 1
ATOM 2035 N N . ARG A 1 252 ? 24.023 7.837 2.020 1.00 88.62 252 ARG A N 1
ATOM 2036 C CA . ARG A 1 252 ? 23.643 9.258 1.986 1.00 88.62 252 ARG A CA 1
ATOM 2037 C C . ARG A 1 252 ? 22.171 9.448 1.606 1.00 88.62 252 ARG A C 1
ATOM 2039 O O . ARG A 1 252 ? 21.761 9.104 0.500 1.00 88.62 252 ARG A O 1
ATOM 2046 N N . VAL A 1 253 ? 21.396 10.088 2.488 1.00 86.50 253 VAL A N 1
ATOM 2047 C CA . VAL A 1 253 ? 19.950 10.357 2.306 1.00 86.50 253 VAL A CA 1
ATOM 2048 C C . VAL A 1 253 ? 19.663 11.161 1.030 1.00 86.50 253 VAL A C 1
ATOM 2050 O O . VAL A 1 253 ? 18.763 10.816 0.266 1.00 86.50 253 VAL A O 1
ATOM 2053 N N . HIS A 1 254 ? 20.440 12.215 0.756 1.00 87.94 254 HIS A N 1
ATOM 2054 C CA . HIS A 1 254 ? 20.232 13.050 -0.435 1.00 87.94 254 HIS A CA 1
ATOM 2055 C C . HIS A 1 254 ? 20.479 12.274 -1.735 1.00 87.94 254 HIS A C 1
ATOM 2057 O O . HIS A 1 254 ? 19.683 12.370 -2.668 1.00 87.94 254 HIS A O 1
ATOM 2063 N N . THR A 1 255 ? 21.522 11.438 -1.767 1.00 90.06 255 THR A N 1
ATOM 2064 C CA . THR A 1 255 ? 21.799 10.539 -2.895 1.00 90.06 255 THR A CA 1
ATOM 2065 C C . THR A 1 255 ? 20.663 9.536 -3.099 1.00 90.06 255 THR A C 1
ATOM 2067 O O . THR A 1 255 ? 20.219 9.346 -4.229 1.00 90.06 255 THR A O 1
ATOM 2070 N N . ARG A 1 256 ? 20.120 8.955 -2.018 1.00 90.38 256 ARG A N 1
ATOM 2071 C CA . ARG A 1 256 ? 18.942 8.072 -2.092 1.00 90.38 256 ARG A CA 1
ATOM 2072 C C . ARG A 1 256 ? 17.734 8.772 -2.707 1.00 90.38 256 ARG A C 1
ATOM 2074 O O . ARG A 1 256 ? 17.087 8.211 -3.586 1.00 90.38 256 ARG A O 1
ATOM 2081 N N . CYS A 1 257 ? 17.447 10.003 -2.282 1.00 90.00 257 CYS A N 1
ATOM 2082 C CA . CYS A 1 257 ? 16.335 10.786 -2.822 1.00 90.00 257 CYS A CA 1
ATOM 2083 C C . CYS A 1 257 ? 16.486 11.018 -4.335 1.00 90.00 257 CYS A C 1
ATOM 2085 O O . CYS A 1 257 ? 15.547 10.766 -5.094 1.00 90.00 257 CYS A O 1
ATOM 2087 N N . LEU A 1 258 ? 17.686 11.410 -4.781 1.00 91.50 258 LEU A N 1
ATOM 2088 C CA . LEU A 1 258 ? 17.990 11.598 -6.200 1.00 91.50 258 LEU A CA 1
ATOM 2089 C C . LEU A 1 258 ? 17.818 10.298 -6.999 1.00 91.50 258 LEU A C 1
ATOM 2091 O O . LEU A 1 258 ? 17.131 10.296 -8.019 1.00 91.50 258 LEU A O 1
ATOM 2095 N N . ILE A 1 259 ? 18.373 9.181 -6.523 1.00 92.62 259 ILE A N 1
ATOM 2096 C CA . ILE A 1 259 ? 18.252 7.882 -7.202 1.00 92.62 259 ILE A CA 1
ATOM 2097 C C . ILE A 1 259 ? 16.780 7.450 -7.299 1.00 92.62 259 ILE A C 1
ATOM 2099 O O . ILE A 1 259 ? 16.327 7.051 -8.373 1.00 92.62 259 ILE A O 1
ATOM 2103 N N . ARG A 1 260 ? 15.995 7.581 -6.218 1.00 92.62 260 ARG A N 1
ATOM 2104 C CA . ARG A 1 260 ? 14.551 7.270 -6.230 1.00 92.62 260 ARG A CA 1
ATOM 2105 C C . ARG A 1 260 ? 13.801 8.122 -7.256 1.00 92.62 260 ARG A C 1
ATOM 2107 O O . ARG A 1 260 ? 12.922 7.601 -7.945 1.00 92.62 260 ARG A O 1
ATOM 2114 N N . LEU A 1 261 ? 14.160 9.401 -7.391 1.00 93.19 261 LEU A N 1
ATOM 2115 C CA . LEU A 1 261 ? 13.582 10.298 -8.392 1.00 93.19 261 LEU A CA 1
ATOM 2116 C C . LEU A 1 261 ? 13.928 9.857 -9.825 1.00 93.19 261 LEU A C 1
ATOM 2118 O O . LEU A 1 261 ? 13.034 9.761 -10.667 1.00 93.19 261 LEU A O 1
ATOM 2122 N N . LEU A 1 262 ? 15.194 9.540 -10.102 1.00 94.31 262 LEU A N 1
ATOM 2123 C CA . LEU A 1 262 ? 15.644 9.084 -11.423 1.00 94.31 262 LEU A CA 1
ATOM 2124 C C . LEU A 1 262 ? 14.982 7.756 -11.817 1.00 94.31 262 LEU A C 1
ATOM 2126 O O . LEU A 1 262 ? 14.416 7.637 -12.907 1.00 94.31 262 LEU A O 1
ATOM 2130 N N . PHE A 1 263 ? 14.948 6.784 -10.903 1.00 94.81 263 PHE A N 1
ATOM 2131 C CA . PHE A 1 263 ? 14.234 5.526 -11.120 1.00 94.81 263 PHE A CA 1
ATOM 2132 C C . PHE A 1 263 ? 12.727 5.717 -11.278 1.00 94.81 263 PHE A C 1
ATOM 2134 O O . PHE A 1 263 ? 12.104 5.004 -12.066 1.00 94.81 263 PHE A O 1
ATOM 2141 N N . PHE A 1 264 ? 12.117 6.685 -10.587 1.00 94.81 264 PHE A N 1
ATOM 2142 C CA . PHE A 1 264 ? 10.727 7.055 -10.843 1.00 94.81 264 PHE A CA 1
ATOM 2143 C C . PHE A 1 264 ? 10.511 7.525 -12.283 1.00 94.81 264 PHE A C 1
ATOM 2145 O O . PHE A 1 264 ? 9.581 7.049 -12.934 1.00 94.81 264 PHE A O 1
ATOM 2152 N N . TYR A 1 265 ? 11.361 8.403 -12.816 1.00 93.62 265 TYR A N 1
ATOM 2153 C CA . TYR A 1 265 ? 11.214 8.850 -14.201 1.00 93.62 265 TYR A CA 1
ATOM 2154 C C . TYR A 1 265 ? 11.437 7.720 -15.208 1.00 93.62 265 TYR A C 1
ATOM 2156 O O . TYR A 1 265 ? 10.651 7.596 -16.148 1.00 93.62 265 TYR A O 1
ATOM 2164 N N . ALA A 1 266 ? 12.408 6.834 -14.973 1.00 94.50 266 ALA A N 1
ATOM 2165 C CA . ALA A 1 266 ? 12.596 5.638 -15.794 1.00 94.50 266 ALA A CA 1
ATOM 2166 C C . ALA A 1 266 ? 11.338 4.745 -15.792 1.00 94.50 266 ALA A C 1
ATOM 2168 O O . ALA A 1 266 ? 10.800 4.403 -16.847 1.00 94.50 266 ALA A O 1
ATOM 2169 N N . LYS A 1 267 ? 10.789 4.459 -14.606 1.00 94.62 267 LYS A N 1
ATOM 2170 C CA . LYS A 1 267 ? 9.510 3.754 -14.426 1.00 94.62 267 LYS A CA 1
ATOM 2171 C C . LYS A 1 267 ? 8.342 4.440 -15.133 1.00 94.62 267 LYS A C 1
ATOM 2173 O O . LYS A 1 267 ? 7.492 3.775 -15.721 1.00 94.62 267 LYS A O 1
ATOM 2178 N N . LYS A 1 268 ? 8.268 5.767 -15.060 1.00 92.12 268 LYS A N 1
ATOM 2179 C CA . LYS A 1 268 ? 7.211 6.563 -15.688 1.00 92.12 268 LYS A CA 1
ATOM 2180 C C . LYS A 1 268 ? 7.276 6.463 -17.208 1.00 92.12 268 LYS A C 1
ATOM 2182 O O . LYS A 1 268 ? 6.232 6.281 -17.830 1.00 92.12 268 LYS A O 1
ATOM 2187 N N . VAL A 1 269 ? 8.473 6.521 -17.794 1.00 91.00 269 VAL A N 1
ATOM 2188 C CA . VAL A 1 269 ? 8.679 6.289 -19.232 1.00 91.00 269 VAL A CA 1
ATOM 2189 C C . VAL A 1 269 ? 8.182 4.898 -19.614 1.00 91.00 269 VAL A C 1
ATOM 2191 O O . VAL A 1 269 ? 7.394 4.781 -20.552 1.00 91.00 269 VAL A O 1
ATOM 2194 N N . VAL A 1 270 ? 8.532 3.868 -18.833 1.00 91.25 270 VAL A N 1
ATOM 2195 C CA . VAL A 1 270 ? 8.033 2.500 -19.047 1.00 91.25 270 VAL A CA 1
ATOM 2196 C C . VAL A 1 270 ? 6.509 2.445 -19.018 1.00 91.25 270 VAL A C 1
ATOM 2198 O O . VAL A 1 270 ? 5.875 1.959 -19.954 1.00 91.25 270 VAL A O 1
ATOM 2201 N N . ALA A 1 271 ? 5.895 2.978 -17.967 1.00 88.19 271 ALA A N 1
ATOM 2202 C CA . ALA A 1 271 ? 4.451 2.934 -17.805 1.00 88.19 271 ALA A CA 1
ATOM 2203 C C . ALA A 1 271 ? 3.725 3.648 -18.958 1.00 88.19 271 ALA A C 1
ATOM 2205 O O . ALA A 1 271 ? 2.794 3.093 -19.542 1.00 88.19 271 ALA A O 1
ATOM 2206 N N . LEU A 1 272 ? 4.167 4.855 -19.319 1.00 83.31 272 LEU A N 1
ATOM 2207 C CA . LEU A 1 272 ? 3.513 5.669 -20.342 1.00 83.31 272 LEU A CA 1
ATOM 2208 C C . LEU A 1 272 ? 3.750 5.130 -21.755 1.00 83.31 272 LEU A C 1
ATOM 2210 O O . LEU A 1 272 ? 2.800 4.945 -22.506 1.00 83.31 272 LEU A O 1
ATOM 2214 N N . HIS A 1 273 ? 4.989 4.822 -22.127 1.00 79.69 273 HIS A N 1
ATOM 2215 C CA . HIS A 1 273 ? 5.269 4.405 -23.500 1.00 79.69 273 HIS A CA 1
ATOM 2216 C C . HIS A 1 273 ? 4.970 2.932 -23.746 1.00 79.69 273 HIS A C 1
ATOM 2218 O O . HIS A 1 273 ? 4.665 2.550 -24.878 1.00 79.69 273 HIS A O 1
ATOM 2224 N N . TRP A 1 274 ? 5.106 2.076 -22.734 1.00 72.88 274 TRP A N 1
ATOM 2225 C CA . TRP A 1 274 ? 5.137 0.628 -22.948 1.00 72.88 274 TRP A CA 1
ATOM 2226 C C . TRP A 1 274 ? 3.879 -0.073 -22.434 1.00 72.88 274 TRP A C 1
ATOM 2228 O O . TRP A 1 274 ? 3.437 -1.043 -23.055 1.00 72.88 274 TRP A O 1
ATOM 2238 N N . MET A 1 275 ? 3.228 0.465 -21.400 1.00 72.25 275 MET A N 1
ATOM 2239 C CA . MET A 1 275 ? 1.981 -0.098 -20.866 1.00 72.25 275 MET A CA 1
ATOM 2240 C C . MET A 1 275 ? 0.721 0.641 -21.328 1.00 72.25 275 MET A C 1
ATOM 2242 O O . MET A 1 275 ? -0.302 0.001 -21.538 1.00 72.25 275 MET A O 1
ATOM 2246 N N . VAL A 1 276 ? 0.761 1.966 -21.503 1.00 68.06 276 VAL A N 1
ATOM 2247 C CA . VAL A 1 276 ? -0.418 2.720 -21.976 1.00 68.06 276 VAL A CA 1
ATOM 2248 C C . VAL A 1 276 ? -0.612 2.561 -23.484 1.00 68.06 276 VAL A C 1
ATOM 2250 O O . VAL A 1 276 ? -1.733 2.306 -23.916 1.00 68.06 276 VAL A O 1
ATOM 2253 N N . ASN A 1 277 ? 0.459 2.604 -24.284 1.00 64.50 277 ASN A N 1
ATOM 2254 C CA . ASN A 1 277 ? 0.347 2.396 -25.736 1.00 64.50 277 ASN A CA 1
ATOM 2255 C C . ASN A 1 277 ? -0.220 1.016 -26.099 1.00 64.50 277 ASN A C 1
ATOM 2257 O O . ASN A 1 277 ? -1.008 0.901 -27.030 1.00 64.50 277 ASN A O 1
ATOM 2261 N N . SER A 1 278 ? 0.109 -0.029 -25.333 1.00 61.91 278 SER A N 1
ATOM 2262 C CA . SER A 1 278 ? -0.462 -1.369 -25.542 1.00 61.91 278 SER A CA 1
ATOM 2263 C C . SER A 1 278 ? -1.949 -1.468 -25.170 1.00 61.91 278 SER A C 1
ATOM 2265 O O . SER A 1 278 ? -2.608 -2.434 -25.540 1.00 61.91 278 SER A O 1
ATOM 2267 N N . GLN A 1 279 ? -2.499 -0.468 -24.476 1.00 66.06 279 GLN A N 1
ATOM 2268 C CA . GLN A 1 279 ? -3.909 -0.379 -24.077 1.00 66.06 279 GLN A CA 1
ATOM 2269 C C . GLN A 1 279 ? -4.686 0.675 -24.882 1.00 66.06 279 GLN A C 1
ATOM 2271 O O . GLN A 1 279 ? -5.856 0.930 -24.592 1.00 66.06 279 GLN A O 1
ATOM 2276 N N . LEU A 1 280 ? -4.057 1.317 -25.869 1.00 70.19 280 LEU A N 1
ATOM 2277 C CA . LEU A 1 280 ? -4.606 2.503 -26.520 1.00 70.19 280 LEU A CA 1
ATOM 2278 C C . LEU A 1 280 ? -5.942 2.237 -27.234 1.00 70.19 280 LEU A C 1
ATOM 2280 O O . LEU A 1 280 ? -6.855 3.057 -27.145 1.00 70.19 280 LEU A O 1
ATOM 2284 N N . GLU A 1 281 ? -6.107 1.056 -27.831 1.00 69.50 281 GLU A N 1
ATOM 2285 C CA . GLU A 1 281 ? -7.376 0.623 -28.434 1.00 69.50 281 GLU A CA 1
ATOM 2286 C C . GLU A 1 281 ? -8.523 0.547 -27.412 1.00 69.50 281 GLU A C 1
ATOM 2288 O O . GLU A 1 281 ? -9.654 0.938 -27.692 1.00 69.50 281 GLU A O 1
ATOM 2293 N N . LEU A 1 282 ? -8.245 0.140 -26.170 1.00 69.81 282 LEU A N 1
ATOM 2294 C CA . LEU A 1 282 ? -9.259 0.100 -25.108 1.00 69.81 282 LEU A CA 1
ATOM 2295 C C . LEU A 1 282 ? -9.642 1.509 -24.645 1.00 69.81 282 LEU A C 1
ATOM 2297 O O . LEU A 1 282 ? -10.814 1.788 -24.360 1.00 69.81 282 LEU A O 1
ATOM 2301 N N . TYR A 1 283 ? -8.668 2.421 -24.595 1.00 73.38 283 TYR A N 1
ATOM 2302 C CA . TYR A 1 283 ? -8.955 3.828 -24.346 1.00 73.38 283 TYR A CA 1
ATOM 2303 C C . TYR A 1 283 ? -9.826 4.399 -25.465 1.00 73.38 283 TYR A C 1
ATOM 2305 O O . TYR A 1 283 ? -10.849 5.011 -25.160 1.00 73.38 283 TYR A O 1
ATOM 2313 N N . LYS A 1 284 ? -9.508 4.118 -26.734 1.00 77.94 284 LYS A N 1
ATOM 2314 C CA . LYS A 1 284 ? -10.318 4.521 -27.892 1.00 77.94 284 LYS A CA 1
ATOM 2315 C C . LYS A 1 284 ? -11.770 4.058 -27.755 1.00 77.94 284 LYS A C 1
ATOM 2317 O O . LYS A 1 284 ? -12.677 4.884 -27.847 1.00 77.94 284 LYS A O 1
ATOM 2322 N N . LEU A 1 285 ? -11.995 2.787 -27.410 1.00 78.19 285 LEU A N 1
ATOM 2323 C CA . LEU A 1 285 ? -13.334 2.237 -27.145 1.00 78.19 285 LEU A CA 1
ATOM 2324 C C . LEU A 1 285 ? -14.068 2.963 -26.005 1.00 78.19 285 LEU A C 1
ATOM 2326 O O . LEU A 1 285 ? -15.269 3.202 -26.093 1.00 78.19 285 LEU A O 1
ATOM 2330 N N . THR A 1 286 ? -13.356 3.375 -24.954 1.00 79.25 286 THR A N 1
ATOM 2331 C CA . THR A 1 286 ? -13.946 4.129 -23.833 1.00 79.25 286 THR A CA 1
ATOM 2332 C C . THR A 1 286 ? -14.401 5.529 -24.257 1.00 79.25 286 THR A C 1
ATOM 2334 O O . THR A 1 286 ? -15.468 5.987 -23.848 1.00 79.25 286 THR A O 1
ATOM 2337 N N . TYR A 1 287 ? -13.608 6.227 -25.075 1.00 82.06 287 TYR A N 1
ATOM 2338 C CA . TYR A 1 287 ? -13.982 7.540 -25.615 1.00 82.06 287 TYR A CA 1
ATOM 2339 C C . TYR A 1 287 ? -15.123 7.439 -26.636 1.00 82.06 287 TYR A C 1
ATOM 2341 O O . TYR A 1 287 ? -16.008 8.297 -26.635 1.00 82.06 287 TYR A O 1
ATOM 2349 N N . LEU A 1 288 ? -15.150 6.370 -27.440 1.00 84.56 288 LEU A N 1
ATOM 2350 C CA . LEU A 1 288 ? -16.264 6.046 -28.336 1.00 84.56 288 LEU A CA 1
ATOM 2351 C C . LEU A 1 288 ? -17.564 5.814 -27.554 1.00 84.56 288 LEU A C 1
ATOM 2353 O O . LEU A 1 288 ? -18.568 6.454 -27.849 1.00 84.56 288 LEU A O 1
ATOM 2357 N N . ALA A 1 289 ? -17.533 4.992 -26.500 1.00 84.38 289 ALA A N 1
ATOM 2358 C CA . ALA A 1 289 ? -18.699 4.727 -25.649 1.00 84.38 289 ALA A CA 1
ATOM 2359 C C . ALA A 1 289 ? -19.231 5.985 -24.935 1.00 84.38 289 ALA A C 1
ATOM 2361 O O . ALA A 1 289 ? -20.419 6.089 -24.651 1.00 84.38 289 ALA A O 1
ATOM 2362 N N . ARG A 1 290 ? -18.359 6.963 -24.663 1.00 86.69 290 ARG A N 1
ATOM 2363 C CA . ARG A 1 290 ? -18.723 8.271 -24.088 1.00 86.69 290 ARG A CA 1
ATOM 2364 C C . ARG A 1 290 ? -19.201 9.290 -25.131 1.00 86.69 290 ARG A C 1
ATOM 2366 O O . ARG A 1 290 ? -19.407 10.445 -24.773 1.00 86.69 290 ARG A O 1
ATOM 2373 N N . GLY A 1 291 ? -19.299 8.912 -26.408 1.00 86.81 291 GLY A N 1
ATOM 2374 C CA . GLY A 1 291 ? -19.710 9.803 -27.495 1.00 86.81 291 GLY A CA 1
ATOM 2375 C C . GLY A 1 291 ? -18.704 10.915 -27.816 1.00 86.81 291 GLY A C 1
ATOM 2376 O O . GLY A 1 291 ? -19.079 11.925 -28.403 1.00 86.81 291 GLY A O 1
ATOM 2377 N N . CYS A 1 292 ? -17.428 10.768 -27.434 1.00 88.69 292 CYS A N 1
ATOM 2378 C CA . CYS A 1 292 ? -16.399 11.802 -27.622 1.00 88.69 292 CYS A CA 1
ATOM 2379 C C . CYS A 1 292 ? -15.136 11.315 -28.373 1.00 88.69 292 CYS A C 1
ATOM 2381 O O . CYS A 1 292 ? -14.018 11.524 -27.892 1.00 88.69 292 CYS A O 1
ATOM 2383 N N . PRO A 1 293 ? -15.265 10.720 -29.578 1.00 84.31 293 PRO A N 1
ATOM 2384 C CA . PRO A 1 293 ? -14.128 10.189 -30.341 1.00 84.31 293 PRO A CA 1
ATOM 2385 C C . PRO A 1 293 ? -13.100 11.260 -30.729 1.00 84.31 293 PRO A C 1
ATOM 2387 O O . PRO A 1 293 ? -11.904 11.048 -30.560 1.00 84.31 293 PRO A O 1
ATOM 2390 N N . LYS A 1 294 ? -13.549 12.459 -31.127 1.00 84.62 294 LYS A N 1
ATOM 2391 C CA . LYS A 1 294 ? -12.651 13.575 -31.489 1.00 84.62 294 LYS A CA 1
ATOM 2392 C C . LYS A 1 294 ? -11.723 13.993 -30.343 1.00 84.62 294 LYS A C 1
ATOM 2394 O O . LYS A 1 294 ? -10.603 14.435 -30.564 1.00 84.62 294 LYS A O 1
ATOM 2399 N N . LYS A 1 295 ? -12.171 13.835 -29.089 1.00 83.81 295 LYS A N 1
ATOM 2400 C CA . LYS A 1 295 ? -11.346 14.127 -27.908 1.00 83.81 295 LYS A CA 1
ATOM 2401 C C . LYS A 1 295 ? -10.207 13.120 -27.762 1.00 83.81 295 LYS A C 1
ATOM 2403 O O . LYS A 1 295 ? -9.132 13.502 -27.322 1.00 83.81 295 LYS A O 1
ATOM 2408 N N . PHE A 1 296 ? -10.433 11.859 -28.127 1.00 82.31 296 PHE A N 1
ATOM 2409 C CA . PHE A 1 296 ? -9.369 10.864 -28.174 1.00 82.31 296 PHE A CA 1
ATOM 2410 C C . PHE A 1 296 ? -8.346 11.222 -29.256 1.00 82.31 296 PHE A C 1
ATOM 2412 O O . PHE A 1 296 ? -7.168 11.340 -28.942 1.00 82.31 296 PHE A O 1
ATOM 2419 N N . GLU A 1 297 ? -8.793 11.482 -30.484 1.00 81.69 297 GLU A N 1
ATOM 2420 C CA . GLU A 1 297 ? -7.907 11.850 -31.598 1.00 81.69 297 GLU A CA 1
ATOM 2421 C C . GLU A 1 297 ? -7.027 13.058 -31.247 1.00 81.69 297 GLU A C 1
ATOM 2423 O O . GLU A 1 297 ? -5.807 12.977 -31.330 1.00 81.69 297 GLU A O 1
ATOM 2428 N N . ASN A 1 298 ? -7.613 14.128 -30.704 1.00 82.31 298 ASN A N 1
ATOM 2429 C CA . ASN A 1 298 ? -6.859 15.322 -30.310 1.00 82.31 298 ASN A CA 1
ATOM 2430 C C . ASN A 1 298 ? -5.822 15.070 -29.200 1.00 82.31 298 ASN A C 1
ATOM 2432 O O . ASN A 1 298 ? -4.806 15.758 -29.140 1.00 82.31 298 ASN A O 1
ATOM 2436 N N . ILE A 1 299 ? -6.084 14.127 -28.289 1.00 75.69 299 ILE A N 1
ATOM 2437 C CA . ILE A 1 299 ? -5.177 13.818 -27.174 1.00 75.69 299 ILE A CA 1
ATOM 2438 C C . ILE A 1 299 ? -4.060 12.870 -27.623 1.00 75.69 299 ILE A C 1
ATOM 2440 O O . ILE A 1 299 ? -2.923 13.025 -27.178 1.00 75.69 299 ILE A O 1
ATOM 2444 N N . TRP A 1 300 ? -4.375 11.886 -28.467 1.00 72.00 300 TRP A N 1
ATOM 2445 C CA . TRP A 1 300 ? -3.496 10.744 -28.729 1.00 72.00 300 TRP A CA 1
ATOM 2446 C C . TRP A 1 300 ? -2.856 10.749 -30.122 1.00 72.00 300 TRP A C 1
ATOM 2448 O O . TRP A 1 300 ? -1.739 10.250 -30.242 1.00 72.00 300 TRP A O 1
ATOM 2458 N N . ASN A 1 301 ? -3.468 11.350 -31.150 1.00 73.69 301 ASN A N 1
ATOM 2459 C CA . ASN A 1 301 ? -2.877 11.407 -32.497 1.00 73.69 301 ASN A CA 1
ATOM 2460 C C . ASN A 1 301 ? -1.509 12.109 -32.531 1.00 73.69 301 ASN A C 1
ATOM 2462 O O . ASN A 1 301 ? -0.599 11.539 -33.127 1.00 73.69 301 ASN A O 1
ATOM 2466 N N . PRO A 1 302 ? -1.268 13.227 -31.809 1.00 72.19 302 PRO A N 1
ATOM 2467 C CA . PRO A 1 302 ? 0.063 13.845 -31.768 1.00 72.19 302 PRO A CA 1
ATOM 2468 C C . PRO A 1 302 ? 1.166 12.909 -31.247 1.00 72.19 302 PRO A C 1
ATOM 2470 O O . PRO A 1 302 ? 2.339 13.072 -31.572 1.00 72.19 302 PRO A O 1
ATOM 2473 N N . TRP A 1 303 ? 0.794 11.921 -30.429 1.00 59.41 303 TRP A N 1
ATOM 2474 C CA . TRP A 1 303 ? 1.708 10.927 -29.865 1.00 59.41 303 TRP A CA 1
ATOM 2475 C C . TRP A 1 303 ? 1.858 9.690 -30.754 1.00 59.41 303 TRP A C 1
ATOM 2477 O O . TRP A 1 303 ? 2.923 9.076 -30.760 1.00 59.41 303 TRP A O 1
ATOM 2487 N N . LEU A 1 304 ? 0.809 9.332 -31.499 1.00 63.91 304 LEU A N 1
ATOM 2488 C CA . LEU A 1 304 ? 0.807 8.234 -32.468 1.00 63.91 304 LEU A CA 1
ATOM 2489 C C . LEU A 1 304 ? 1.537 8.584 -33.768 1.00 63.91 304 LEU A C 1
ATOM 2491 O O . LEU A 1 304 ? 2.159 7.716 -34.370 1.00 63.91 304 LEU A O 1
ATOM 2495 N N . GLU A 1 305 ? 1.466 9.846 -34.185 1.00 53.53 305 GLU A N 1
ATOM 2496 C CA . GLU A 1 305 ? 2.052 10.354 -35.431 1.00 53.53 305 GLU A CA 1
ATOM 2497 C C . GLU A 1 305 ? 3.494 10.858 -35.241 1.00 53.53 305 GLU A C 1
ATOM 2499 O O . GLU A 1 305 ? 4.173 11.191 -36.212 1.00 53.53 305 GLU A O 1
ATOM 2504 N N . SER A 1 306 ? 4.003 10.895 -34.001 1.00 42.88 306 SER A N 1
ATOM 2505 C CA . SER A 1 306 ? 5.375 11.328 -33.728 1.00 42.88 306 SER A CA 1
ATOM 2506 C C . SER A 1 306 ? 6.402 10.292 -34.230 1.00 42.88 306 SER A C 1
ATOM 2508 O O . SER A 1 306 ? 6.375 9.133 -33.792 1.00 42.88 306 SER A O 1
ATOM 2510 N N . PRO A 1 307 ? 7.373 10.691 -35.081 1.00 41.03 307 PRO A N 1
ATOM 2511 C CA . PRO A 1 307 ? 8.326 9.779 -35.726 1.00 41.03 307 PRO A CA 1
ATOM 2512 C C . PRO A 1 307 ? 9.273 9.049 -34.757 1.00 41.03 307 PRO A C 1
ATOM 2514 O O . PRO A 1 307 ? 9.912 8.073 -35.154 1.00 41.03 307 PRO A O 1
ATOM 2517 N N . ALA A 1 308 ? 9.314 9.436 -33.476 1.00 41.44 308 ALA A N 1
ATOM 2518 C CA . ALA A 1 308 ? 10.095 8.767 -32.431 1.00 41.44 308 ALA A CA 1
ATOM 2519 C C . ALA A 1 308 ? 9.618 7.335 -32.100 1.00 41.44 308 ALA A C 1
ATOM 2521 O O . ALA A 1 308 ? 10.311 6.604 -31.395 1.00 41.44 308 ALA A O 1
ATOM 2522 N N . THR A 1 309 ? 8.453 6.910 -32.601 1.00 38.72 309 THR A N 1
ATOM 2523 C CA . THR A 1 309 ? 7.981 5.517 -32.491 1.00 38.72 309 THR A CA 1
ATOM 2524 C C . THR A 1 309 ? 8.323 4.650 -33.709 1.00 38.72 309 THR A C 1
ATOM 2526 O O . THR A 1 309 ? 8.174 3.431 -33.637 1.00 38.72 309 THR A O 1
ATOM 2529 N N . SER A 1 310 ? 8.830 5.237 -34.802 1.00 30.30 310 SER A N 1
ATOM 2530 C CA . SER A 1 310 ? 9.137 4.508 -36.045 1.00 30.30 310 SER A CA 1
ATOM 2531 C C . SER A 1 310 ? 10.524 3.852 -36.073 1.00 30.30 310 SER A C 1
ATOM 2533 O O . SER A 1 310 ? 10.743 2.933 -36.855 1.00 30.30 310 SER A O 1
ATOM 2535 N N . THR A 1 311 ? 11.446 4.252 -35.193 1.00 28.77 311 THR A N 1
ATOM 2536 C CA . THR A 1 311 ? 12.832 3.743 -35.157 1.00 28.77 311 THR A CA 1
ATOM 2537 C C . THR A 1 311 ? 13.030 2.482 -34.307 1.00 28.77 311 THR A C 1
ATOM 2539 O O . THR A 1 311 ? 14.162 2.085 -34.046 1.00 28.77 311 THR A O 1
ATOM 2542 N N . ALA A 1 312 ? 11.949 1.820 -33.889 1.00 33.31 312 ALA A N 1
ATOM 2543 C CA . ALA A 1 312 ? 12.003 0.541 -33.175 1.00 33.31 312 ALA A CA 1
ATOM 2544 C C . ALA A 1 312 ? 11.048 -0.501 -33.786 1.00 33.31 312 ALA A C 1
ATOM 2546 O O . ALA A 1 312 ? 10.268 -1.130 -33.066 1.00 33.31 312 ALA A O 1
ATOM 2547 N N . ARG A 1 313 ? 11.092 -0.648 -35.114 1.00 32.50 313 ARG A N 1
ATOM 2548 C CA . ARG A 1 313 ? 10.665 -1.869 -35.809 1.00 32.50 313 ARG A CA 1
ATOM 2549 C C . ARG A 1 313 ? 11.885 -2.699 -36.163 1.00 32.50 313 ARG A C 1
ATOM 2551 O O . ARG A 1 313 ? 12.892 -2.083 -36.571 1.00 32.50 313 ARG A O 1
#

Sequence (313 aa):
MDATKRAWDAIVQFTKADVTLSPDSPLWGNSNYSHLAAFSEVETWTEFGLKRLSQVYTDGTFHTLPKLRQLLSLPDLSEFRYNQISHLCSAQFPTPPLRLHCTGIEELISQPTKVKLLSNTYKHLISNRYDPRVKYKWESSGVRIDPDDWEEIIDNLYIPLVSMRDRLIQFRIIHQTYLTPQKLFTMGRVASPSCPRCGAPVANFIHLMWDCPVILRFWRAIVNFMATELELPQILNPATCLLGLLDSVVPRVHTRCLIRLLFFYAKKVVALHWMVNSQLELYKLTYLARGCPKKFENIWNPWLESPATSTAR

Secondary structure (DSSP, 8-state):
-HHHHHHHHHHHHHHT---TT-TT-BSSS-TT-HHHHT-S-HHHHHHTT--BGGGTEETTEEPPHHHHHHHHT-TT--HHHHHHHHHHHHHH--SSS------HHHHHHH-SS-TTHHHHHHHHHHHT---THHHHHHHTTT----HHHHHHHHHTTTTT---HHHHHHHHHHHTT-SPPHHHHHHTTSSS----TTT--S---HHIIIIISHHHHHHHHHHHHHHHHHH-------HIIIII---TTT---HHHHHHHHHHHHHHHHHIIIIIIIGGGHHHHHHHHHHTT-HHHHHHHHHHHHS-GGGGGG-

Nearest PDB structures (foldseek):
  8uw3-assembly1_A  TM=5.912E-01  e=7.821E-06  Homo sapiens

Radius of gyration: 30.4 Å; Cα contacts (8 Å, |Δi|>4): 278; chains: 1; bounding box: 66×34×86 Å

Organism: Xenopus laevis (NCBI:txid8355)

Solvent-accessible surface area (backbone atoms only — not comparable to full-atom values): 18244 Å² total; per-residue (Å²): 111,69,68,61,52,53,51,48,52,51,47,37,65,64,62,67,55,78,60,90,48,22,40,78,36,52,48,61,83,28,86,91,36,61,57,46,44,72,51,84,69,52,66,65,41,49,74,50,65,60,48,34,42,47,78,47,35,57,99,28,37,74,62,52,70,74,54,45,27,63,75,50,73,36,87,80,68,46,70,67,61,51,49,53,51,53,48,38,50,45,70,66,51,77,69,75,68,46,78,63,43,73,47,77,66,53,53,67,68,69,42,93,69,76,73,61,48,68,62,52,52,52,49,55,56,49,70,58,56,81,66,61,66,52,58,52,56,42,43,78,68,71,37,81,73,56,81,74,56,52,57,53,33,63,73,54,64,49,71,70,50,86,49,69,70,55,43,51,50,53,48,37,55,70,64,62,64,68,77,26,40,34,57,34,28,77,68,70,74,43,97,54,24,38,28,96,83,78,63,44,72,68,18,47,66,57,34,71,72,41,71,33,68,73,46,39,52,51,52,51,51,52,35,48,48,40,29,73,78,66,72,39,84,74,67,90,43,69,45,37,53,73,55,51,60,39,75,95,80,43,85,51,66,69,60,45,44,52,51,44,39,53,33,47,52,54,50,48,50,45,46,53,65,61,45,44,58,77,40,42,70,60,53,50,52,54,28,46,75,70,76,39,50,70,60,45,48,72,68,44,43,73,67,71,71,38,70,88,68,66,82,77,118

pLDDT: mean 82.68, std 10.64, range [28.77, 96.81]

Foldseek 3Di:
DVVVVVVVVVLCVLLVDDCLQAQADFQEPDPSQVLSPPDDPVVVVVVLVRTGPNLQDDPQDGDDPVSNCVSSVNPPCDPVNVVVVVVSCCVRPVDDSRDHDDDPLNVLVPDPDNPPSVVVNVVVSVVSDPDCPLVVVCVVVVADADPVLVVVLVVCQCVLPDDPVLSVLSVCLSSVVFQALQNCVVVVNDPACAAPAQRRRHTGSCCLCDVPPVNVVLLQVLLVCCCVVVVADSDDGCCCLRRLRPVVPDVDPVSSSVSSNSSSVSSVCSCVVRRCVVCLVVVCVVCVVVVHNVVSCVVPVVVVVDCVVVVRD